Protein AF-A0A3M0XKY5-F1 (afdb_monomer_lite)

Structure (mmCIF, N/CA/C/O backbone):
data_AF-A0A3M0XKY5-F1
#
_entry.id   AF-A0A3M0XKY5-F1
#
loop_
_atom_site.group_PDB
_atom_site.id
_atom_site.type_symbol
_atom_site.label_atom_id
_atom_site.label_alt_id
_atom_site.label_comp_id
_atom_site.label_asym_id
_atom_site.label_entity_id
_atom_site.label_seq_id
_atom_site.pdbx_PDB_ins_code
_atom_site.Cartn_x
_atom_site.Cartn_y
_atom_site.Cartn_z
_atom_site.occupancy
_atom_site.B_iso_or_equiv
_atom_site.auth_seq_id
_atom_site.auth_comp_id
_atom_site.auth_asym_id
_atom_site.auth_atom_id
_atom_site.pdbx_PDB_model_num
ATOM 1 N N . GLY A 1 1 ? -4.739 -11.668 38.769 1.00 64.00 1 GLY A N 1
ATOM 2 C CA . GLY A 1 1 ? -3.703 -12.619 39.208 1.00 64.00 1 GLY A CA 1
ATOM 3 C C . GLY A 1 1 ? -4.125 -14.008 38.797 1.00 64.00 1 GLY A C 1
ATOM 4 O O . GLY A 1 1 ? -5.324 -14.250 38.717 1.00 64.00 1 GLY A O 1
ATOM 5 N N . SER A 1 2 ? -3.171 -14.880 38.491 1.00 78.44 2 SER A N 1
ATOM 6 C CA . SER A 1 2 ? -3.454 -16.296 38.238 1.00 78.44 2 SER A CA 1
ATOM 7 C C . SER A 1 2 ? -3.722 -17.005 39.566 1.00 78.44 2 SER A C 1
ATOM 9 O O . SER A 1 2 ? -3.031 -16.729 40.544 1.00 78.44 2 SER A O 1
ATOM 11 N N . VAL A 1 3 ? -4.718 -17.890 39.604 1.00 82.19 3 VAL A N 1
ATOM 12 C CA . VAL A 1 3 ? -5.066 -18.700 40.781 1.00 82.19 3 VAL A CA 1
ATOM 13 C C . VAL A 1 3 ? -4.964 -20.165 40.381 1.00 82.19 3 VAL A C 1
ATOM 15 O O . VAL A 1 3 ? -5.501 -20.554 39.345 1.00 82.19 3 VAL A O 1
ATOM 18 N N . PHE A 1 4 ? -4.273 -20.955 41.196 1.00 82.06 4 PHE A N 1
ATOM 19 C CA . PHE A 1 4 ? -4.107 -22.392 41.001 1.00 82.06 4 PHE A CA 1
ATOM 20 C C . PHE A 1 4 ? -4.656 -23.112 42.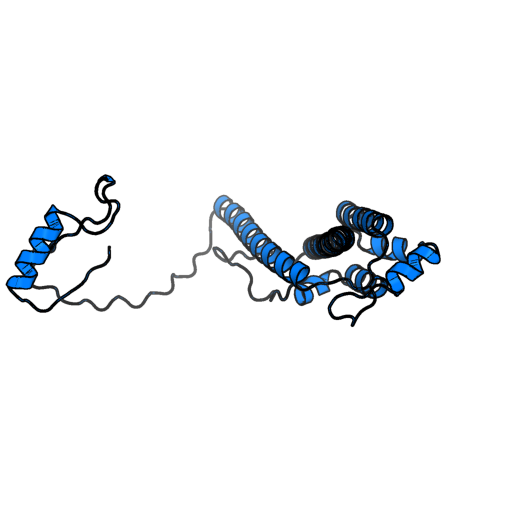230 1.00 82.06 4 PHE A C 1
ATOM 22 O O . PHE A 1 4 ? -4.353 -22.719 43.355 1.00 82.06 4 PHE A O 1
ATOM 29 N N . VAL A 1 5 ? -5.476 -24.137 42.005 1.00 83.50 5 VAL A N 1
ATOM 30 C CA . VAL A 1 5 ? -6.122 -24.927 43.059 1.00 83.50 5 VAL A CA 1
ATOM 31 C C . VAL A 1 5 ? -5.587 -26.349 42.968 1.00 83.50 5 VAL A C 1
ATOM 33 O O . VAL A 1 5 ? -5.606 -26.942 41.891 1.00 83.50 5 VAL A O 1
ATOM 36 N N . TYR A 1 6 ? -5.106 -26.877 44.090 1.00 82.94 6 TYR A N 1
ATOM 37 C CA . TYR A 1 6 ? -4.533 -28.217 44.194 1.00 82.94 6 TYR A CA 1
ATOM 38 C C . TYR A 1 6 ? -5.284 -29.031 45.255 1.00 82.94 6 TYR A C 1
ATOM 40 O O . TYR A 1 6 ? -5.836 -28.439 46.186 1.00 82.94 6 TYR A O 1
ATOM 48 N N . PRO A 1 7 ? -5.298 -30.372 45.152 1.00 82.88 7 PRO A N 1
ATOM 49 C CA . PRO A 1 7 ? -5.737 -31.229 46.247 1.00 82.88 7 PRO A CA 1
ATOM 50 C C . PRO A 1 7 ? -4.913 -30.969 47.515 1.00 82.88 7 PRO A C 1
ATOM 52 O O . PRO A 1 7 ? -3.701 -30.766 47.434 1.00 82.88 7 PRO A O 1
ATOM 55 N N . ALA A 1 8 ? -5.565 -30.991 48.678 1.00 80.25 8 ALA A N 1
ATOM 56 C CA . ALA A 1 8 ? -4.897 -30.780 49.958 1.00 80.25 8 ALA A CA 1
ATOM 57 C C . ALA A 1 8 ? -3.919 -31.930 50.256 1.00 80.25 8 ALA A C 1
ATOM 59 O O . ALA A 1 8 ? -4.315 -33.095 50.307 1.00 80.25 8 ALA A O 1
A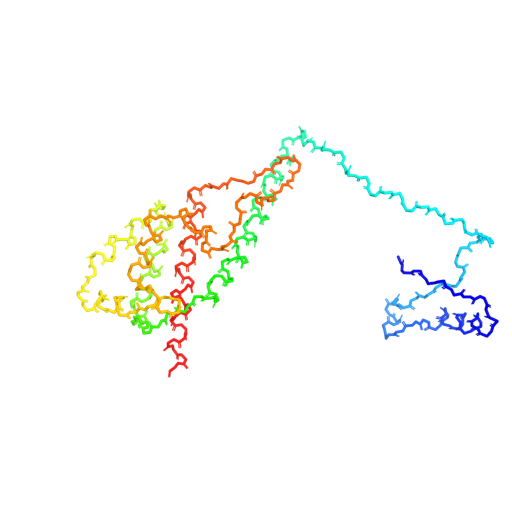TOM 60 N N . GLN A 1 9 ? -2.643 -31.587 50.430 1.00 89.19 9 GLN A N 1
ATOM 61 C CA . GLN A 1 9 ? -1.562 -32.489 50.824 1.00 89.19 9 GLN A CA 1
ATOM 62 C C . GLN A 1 9 ? -0.612 -31.723 51.750 1.00 89.19 9 GLN A C 1
ATOM 64 O O . GLN A 1 9 ? -0.199 -30.614 51.408 1.00 89.19 9 GLN A O 1
ATOM 69 N N . ASP A 1 10 ? -0.250 -32.303 52.894 1.00 85.75 10 ASP A N 1
ATOM 70 C CA . ASP A 1 10 ? 0.517 -31.590 53.927 1.00 85.75 10 ASP A CA 1
ATOM 71 C C . ASP A 1 10 ? 1.930 -31.195 53.448 1.00 85.75 10 ASP A C 1
ATOM 73 O O . ASP A 1 10 ? 2.319 -30.036 53.581 1.00 85.75 10 ASP A O 1
ATOM 77 N N . ASP A 1 11 ? 2.649 -32.096 52.761 1.00 91.38 11 ASP A N 1
ATOM 78 C CA . ASP A 1 11 ? 3.967 -31.802 52.147 1.00 91.38 11 ASP A CA 1
ATOM 79 C C . ASP A 1 11 ? 3.874 -30.685 51.088 1.00 91.38 11 ASP A C 1
ATOM 81 O O . ASP A 1 11 ? 4.765 -29.847 50.941 1.00 91.38 11 ASP A O 1
ATOM 85 N N . LEU A 1 12 ? 2.759 -30.615 50.353 1.00 88.25 12 LEU A N 1
ATOM 86 C CA . LEU A 1 12 ? 2.550 -29.556 49.367 1.00 88.25 12 LEU A CA 1
ATOM 87 C C . LEU A 1 12 ? 2.353 -28.195 50.044 1.00 88.25 12 LEU A C 1
ATOM 89 O O . LEU A 1 12 ? 2.876 -27.191 49.556 1.00 88.25 12 LEU A O 1
ATOM 93 N N . LEU A 1 13 ? 1.618 -28.151 51.158 1.00 86.19 13 LEU A N 1
ATOM 94 C CA . LEU A 1 13 ? 1.367 -26.915 51.894 1.00 86.19 13 LEU A CA 1
ATOM 95 C C . LEU A 1 13 ? 2.669 -26.316 52.440 1.00 86.19 13 LEU A C 1
ATOM 97 O O . LEU A 1 13 ? 2.914 -25.124 52.239 1.00 86.19 13 LEU A O 1
ATOM 101 N N . GLU A 1 14 ? 3.528 -27.137 53.046 1.00 87.88 14 GLU A N 1
ATOM 102 C CA . GLU A 1 14 ? 4.827 -26.692 53.568 1.00 87.88 14 GLU A CA 1
ATOM 103 C C . GLU A 1 14 ? 5.719 -26.110 52.460 1.00 87.88 14 GLU A C 1
ATOM 105 O O . GLU A 1 14 ? 6.298 -25.025 52.601 1.00 87.88 14 GLU A O 1
ATOM 110 N N . ARG A 1 15 ? 5.779 -26.777 51.299 1.00 89.44 15 ARG A N 1
ATOM 111 C CA . ARG A 1 15 ? 6.539 -26.286 50.138 1.00 89.44 15 ARG A CA 1
ATOM 112 C C . ARG A 1 15 ? 5.995 -24.963 49.610 1.00 89.44 15 ARG A C 1
ATOM 114 O O . ARG A 1 15 ? 6.773 -24.073 49.267 1.00 89.44 15 ARG A O 1
ATOM 121 N N . LEU A 1 16 ? 4.674 -24.809 49.545 1.00 89.31 16 LEU A N 1
ATOM 122 C CA . LEU A 1 16 ? 4.040 -23.579 49.071 1.00 89.31 16 LEU A CA 1
ATOM 123 C C . LEU A 1 16 ? 4.286 -22.400 50.026 1.00 89.31 16 LEU A C 1
ATOM 125 O O . LEU A 1 16 ? 4.558 -21.297 49.557 1.00 89.31 16 LEU A O 1
ATOM 129 N N . GLN A 1 17 ? 4.269 -22.625 51.342 1.00 87.56 17 GLN A N 1
ATOM 130 C CA . GLN A 1 17 ? 4.598 -21.595 52.340 1.00 87.56 17 GLN A CA 1
ATOM 131 C C . GLN A 1 17 ? 6.074 -21.162 52.264 1.00 87.56 17 GLN A C 1
ATOM 133 O O . GLN A 1 17 ? 6.393 -19.975 52.369 1.00 87.56 17 GLN A O 1
ATOM 138 N N . SER A 1 18 ? 6.990 -22.096 51.987 1.00 88.69 18 SER A N 1
ATOM 139 C CA . SER A 1 18 ? 8.398 -21.766 51.713 1.00 88.69 18 SER A CA 1
ATOM 140 C C . SER A 1 18 ? 8.553 -20.873 50.469 1.00 88.69 18 SER A C 1
ATOM 142 O O . SER A 1 18 ? 9.340 -19.916 50.447 1.00 88.69 18 SER A O 1
ATOM 144 N N . LEU A 1 19 ? 7.754 -21.136 49.432 1.00 89.00 19 LEU A N 1
ATOM 145 C CA . LEU A 1 19 ? 7.729 -20.342 48.202 1.00 89.00 19 LEU A CA 1
ATOM 146 C C . LEU A 1 19 ? 7.069 -18.967 48.375 1.00 89.00 19 LEU A C 1
ATOM 148 O O . LEU A 1 19 ? 7.425 -18.038 47.655 1.00 89.00 19 LEU A O 1
ATOM 152 N N . GLU A 1 20 ? 6.160 -18.792 49.332 1.00 88.19 20 GLU A N 1
ATOM 153 C CA . GLU A 1 20 ? 5.590 -17.480 49.673 1.00 88.19 20 GLU A CA 1
ATOM 154 C C . GLU A 1 20 ? 6.664 -16.524 50.206 1.00 88.19 20 GLU A C 1
ATOM 156 O O . GLU A 1 20 ? 6.701 -15.351 49.830 1.00 88.19 20 GLU A O 1
ATOM 161 N N . THR A 1 21 ? 7.604 -17.052 50.994 1.00 85.31 21 THR A N 1
ATOM 162 C CA . THR A 1 21 ? 8.736 -16.280 51.530 1.00 85.31 21 THR A CA 1
ATOM 163 C C . THR A 1 21 ? 9.817 -16.038 50.475 1.00 85.31 21 THR A C 1
ATOM 165 O O . THR A 1 21 ? 10.363 -14.940 50.373 1.00 85.31 21 THR A O 1
ATOM 168 N N . SER A 1 22 ? 10.150 -17.061 49.682 1.00 87.44 22 SER A N 1
ATOM 169 C CA . SER A 1 22 ? 11.265 -16.997 48.727 1.00 87.44 22 SER A CA 1
ATOM 170 C C . SER A 1 22 ? 10.888 -16.436 47.353 1.00 87.44 22 SER A C 1
ATOM 172 O O . SER A 1 22 ? 11.784 -16.002 46.625 1.00 87.44 22 SER A O 1
ATOM 174 N N . GLY A 1 23 ? 9.600 -16.414 47.000 1.00 86.50 23 GLY A N 1
ATOM 175 C CA . GLY A 1 23 ? 9.088 -16.056 45.677 1.00 86.50 23 GLY A CA 1
ATOM 176 C C . GLY A 1 23 ? 9.486 -17.050 44.578 1.00 86.50 23 GLY A C 1
ATOM 177 O O . GLY A 1 23 ? 10.380 -17.878 44.739 1.00 86.50 23 GLY A O 1
ATOM 178 N N . ILE A 1 24 ? 8.857 -16.936 43.409 1.00 87.94 24 ILE A N 1
ATOM 179 C CA . ILE A 1 24 ? 9.138 -17.776 42.234 1.00 87.94 24 ILE A CA 1
ATOM 180 C C . ILE A 1 24 ? 9.734 -16.969 41.073 1.00 87.94 24 ILE A C 1
ATOM 182 O O . ILE A 1 24 ? 9.393 -15.810 40.854 1.00 87.94 24 ILE A O 1
ATOM 186 N N . GLY A 1 25 ? 10.607 -17.592 40.281 1.00 87.69 25 GLY A N 1
ATOM 187 C CA . GLY A 1 25 ? 11.183 -16.985 39.077 1.00 87.69 25 GLY A CA 1
ATOM 188 C C . GLY A 1 25 ? 12.383 -16.062 39.323 1.00 87.69 25 GLY A C 1
ATOM 189 O O . GLY A 1 25 ? 12.960 -16.006 40.410 1.00 87.69 25 GLY A O 1
ATOM 190 N N . GLU A 1 26 ? 12.801 -15.363 38.268 1.00 82.31 26 GLU A N 1
ATOM 191 C CA . GLU A 1 26 ? 14.132 -14.739 38.208 1.00 82.31 26 GLU A CA 1
ATOM 192 C C . GLU A 1 26 ? 14.169 -13.302 38.757 1.00 82.31 26 GLU A C 1
ATOM 194 O O . GLU A 1 26 ? 15.135 -12.904 39.400 1.00 82.31 26 GLU A O 1
ATOM 199 N N . ARG A 1 27 ? 13.089 -12.523 38.594 1.00 87.50 27 ARG A N 1
ATOM 200 C CA . ARG A 1 27 ? 13.043 -11.077 38.918 1.00 87.50 27 ARG A CA 1
ATOM 201 C C . ARG A 1 27 ? 12.446 -10.757 40.294 1.00 87.50 27 ARG A C 1
ATOM 203 O O . ARG A 1 27 ? 11.681 -9.807 40.460 1.00 87.50 27 ARG A O 1
ATOM 210 N N . ARG A 1 28 ? 12.788 -11.561 41.301 1.00 84.31 28 ARG A N 1
ATOM 211 C CA . ARG A 1 28 ? 12.209 -11.469 42.656 1.00 84.31 28 ARG A CA 1
ATOM 212 C C . ARG A 1 28 ? 12.544 -10.162 43.379 1.00 84.31 28 ARG A C 1
ATOM 214 O O . ARG A 1 28 ? 11.672 -9.574 44.014 1.00 84.31 28 ARG A O 1
ATOM 221 N N . ALA A 1 29 ? 13.772 -9.663 43.215 1.00 83.25 29 ALA A N 1
ATOM 222 C CA . ALA A 1 29 ? 14.233 -8.408 43.823 1.00 83.25 29 ALA A CA 1
ATOM 223 C C . ALA A 1 29 ? 13.457 -7.166 43.337 1.00 83.25 29 ALA A C 1
ATOM 225 O O . ALA A 1 29 ? 13.391 -6.162 44.037 1.00 83.25 29 ALA A O 1
ATOM 226 N N . GLU A 1 30 ? 12.820 -7.248 42.167 1.00 87.00 30 GLU A N 1
ATOM 227 C CA . GLU A 1 30 ? 12.007 -6.176 41.579 1.00 87.00 30 GLU A CA 1
ATOM 228 C C . GLU A 1 30 ? 10.517 -6.284 41.957 1.00 87.00 30 GLU A C 1
ATOM 230 O O . GLU A 1 30 ? 9.685 -5.515 41.481 1.00 87.00 30 GLU A O 1
ATOM 235 N N . GLY A 1 31 ? 10.159 -7.253 42.806 1.00 82.56 31 GLY A N 1
ATOM 236 C CA . GLY A 1 31 ? 8.792 -7.470 43.274 1.00 82.56 31 GLY A CA 1
ATOM 237 C C . GLY A 1 31 ? 7.952 -8.426 42.424 1.00 82.56 31 GLY A C 1
ATOM 238 O O . GLY A 1 31 ? 6.780 -8.622 42.750 1.00 82.56 31 GLY A O 1
ATOM 239 N N . PHE A 1 32 ? 8.523 -9.058 41.394 1.00 83.50 32 PHE A N 1
ATOM 240 C CA . PHE A 1 32 ? 7.852 -10.111 40.624 1.00 83.50 32 PHE A CA 1
ATOM 241 C C . PHE A 1 32 ? 7.920 -11.468 41.333 1.00 83.50 32 PHE A C 1
ATOM 243 O O . PHE A 1 32 ? 8.775 -11.697 42.184 1.00 83.50 32 PHE A O 1
ATOM 250 N N . GLY A 1 33 ? 7.015 -12.385 40.971 1.00 86.50 33 GLY A N 1
ATOM 251 C CA . GLY A 1 33 ? 7.068 -13.760 41.477 1.00 86.50 33 GLY A CA 1
ATOM 252 C C . GLY A 1 33 ? 6.551 -13.951 42.900 1.00 86.50 33 GLY A C 1
ATOM 253 O O . GLY A 1 33 ? 6.788 -14.991 43.505 1.00 86.50 33 GLY A O 1
ATOM 254 N N . ARG A 1 34 ? 5.855 -12.955 43.450 1.00 89.12 34 ARG A N 1
ATOM 255 C CA . ARG A 1 34 ? 5.183 -13.080 44.743 1.00 89.12 34 ARG A CA 1
ATOM 256 C C . ARG A 1 34 ? 3.997 -14.017 44.595 1.00 89.12 34 ARG A C 1
ATOM 258 O O . ARG A 1 34 ? 3.168 -13.831 43.703 1.00 89.12 34 ARG A O 1
ATOM 265 N N . ILE A 1 35 ? 3.924 -14.995 45.479 1.00 89.06 35 ILE A N 1
ATOM 266 C CA . ILE A 1 35 ? 2.770 -15.874 45.601 1.00 89.06 35 ILE A CA 1
ATOM 267 C C . ILE A 1 35 ? 2.122 -15.639 46.954 1.00 89.06 35 ILE A C 1
ATOM 269 O O . ILE A 1 35 ? 2.729 -15.052 47.843 1.00 89.06 35 ILE A O 1
ATOM 273 N N . ALA A 1 36 ? 0.883 -16.083 47.073 1.00 88.12 36 ALA A N 1
ATOM 274 C CA . ALA A 1 36 ? 0.133 -16.048 48.306 1.00 88.12 36 ALA A CA 1
ATOM 275 C C . ALA A 1 36 ? -0.590 -17.382 48.454 1.00 88.12 36 ALA A C 1
ATOM 277 O O . ALA A 1 36 ? -1.245 -17.829 47.505 1.00 88.12 36 ALA A O 1
ATOM 278 N N . VAL A 1 37 ? -0.472 -18.011 49.618 1.00 87.12 37 VAL A N 1
ATOM 279 C CA . VAL A 1 37 ? -1.095 -19.312 49.891 1.00 87.12 37 VAL A CA 1
ATOM 280 C C . VAL A 1 37 ? -2.327 -19.087 50.749 1.00 87.12 37 VAL A C 1
ATOM 282 O O . VAL A 1 37 ? -2.269 -18.361 51.733 1.00 87.12 37 VAL A O 1
ATOM 285 N N . ASN A 1 38 ? -3.464 -19.672 50.360 1.00 81.94 38 ASN A N 1
ATOM 286 C CA . ASN A 1 38 ? -4.733 -19.534 51.088 1.00 81.94 38 ASN A CA 1
ATOM 287 C C . ASN A 1 38 ? -5.067 -18.075 51.456 1.00 81.94 38 ASN A C 1
ATOM 289 O O . ASN A 1 38 ? -5.570 -17.781 52.533 1.00 81.94 38 ASN A O 1
ATOM 293 N N . TRP A 1 39 ? -4.790 -17.140 50.537 1.00 82.62 39 TRP A N 1
ATOM 294 C CA . TRP A 1 39 ? -5.013 -15.702 50.753 1.00 82.62 39 TRP A CA 1
ATOM 295 C C . TRP A 1 39 ? -6.475 -15.361 51.079 1.00 82.62 39 TRP A C 1
ATOM 297 O O . TRP A 1 39 ? -6.783 -14.333 51.686 1.00 82.62 39 TRP A O 1
ATOM 307 N N . HIS A 1 40 ? -7.397 -16.217 50.645 1.00 72.00 40 HIS A N 1
ATOM 308 C CA . HIS A 1 40 ? -8.802 -16.119 50.989 1.00 72.00 40 HIS A CA 1
ATOM 309 C C . HIS A 1 40 ? -9.003 -16.550 52.449 1.00 72.00 40 HIS A C 1
ATOM 311 O O . HIS A 1 40 ? -8.631 -17.643 52.847 1.00 72.00 40 HIS A O 1
ATOM 317 N N . ARG A 1 41 ? -9.624 -15.686 53.258 1.00 67.94 41 ARG A N 1
ATOM 318 C CA . ARG A 1 41 ? -9.895 -15.954 54.685 1.00 67.94 41 ARG A CA 1
ATOM 319 C C . ARG A 1 41 ? -11.138 -16.819 54.932 1.00 67.94 41 ARG A C 1
ATOM 321 O O . ARG A 1 41 ? -11.476 -17.078 56.081 1.00 67.94 41 ARG A O 1
ATOM 328 N N . ALA A 1 42 ? -11.853 -17.192 53.875 1.00 71.31 42 ALA A N 1
ATOM 329 C CA . ALA A 1 42 ? -13.047 -18.021 53.967 1.00 71.31 42 ALA A CA 1
ATOM 330 C C . ALA A 1 42 ? -12.651 -19.501 53.920 1.00 71.31 42 ALA A C 1
ATOM 332 O O . ALA A 1 42 ? -11.845 -19.882 53.080 1.00 71.31 42 ALA A O 1
ATOM 333 N N . ALA A 1 43 ? -13.225 -20.326 54.796 1.00 68.50 43 ALA A N 1
ATOM 334 C CA . ALA A 1 43 ? -12.956 -21.768 54.826 1.00 68.50 43 ALA A CA 1
ATOM 335 C C . ALA A 1 43 ? -13.455 -22.496 53.564 1.00 68.50 43 ALA A C 1
ATOM 337 O O . ALA A 1 43 ? -12.942 -23.550 53.206 1.00 68.50 43 ALA A O 1
ATOM 338 N N . GLU A 1 44 ? -14.439 -21.910 52.880 1.00 69.12 44 GLU A N 1
ATOM 339 C CA . GLU A 1 44 ? -15.052 -22.449 51.674 1.00 69.12 44 GLU A CA 1
ATOM 340 C C . GLU A 1 44 ? -15.229 -21.330 50.643 1.00 69.12 44 GLU A C 1
ATOM 342 O O . GLU A 1 44 ? -15.535 -20.183 50.983 1.00 69.12 44 GLU A O 1
ATOM 347 N N . ILE A 1 45 ? -15.045 -21.665 49.366 1.00 69.44 45 ILE A N 1
ATOM 348 C CA . ILE A 1 45 ? -15.345 -20.778 48.243 1.00 69.44 45 ILE A CA 1
ATOM 349 C C . ILE A 1 45 ? -16.433 -21.455 47.425 1.00 69.44 45 ILE A C 1
ATOM 351 O O . ILE A 1 45 ? -16.224 -22.535 46.876 1.00 69.44 45 ILE A O 1
ATOM 355 N N . THR A 1 46 ? -17.587 -20.807 47.305 1.00 74.38 46 THR A N 1
ATOM 356 C CA . THR A 1 46 ? -18.620 -21.262 46.378 1.00 74.38 46 THR A CA 1
ATOM 357 C C . THR A 1 46 ? -18.239 -20.809 44.968 1.00 74.38 46 THR A C 1
ATOM 359 O O . THR A 1 46 ? -18.093 -19.602 44.742 1.00 74.38 46 THR A O 1
ATOM 362 N N . PRO A 1 47 ? -18.054 -21.726 44.002 1.00 67.88 47 PRO A N 1
ATOM 363 C CA . PRO A 1 47 ? -17.840 -21.338 42.620 1.00 67.88 47 PRO A CA 1
ATOM 364 C C . PRO A 1 47 ? -19.100 -20.634 42.119 1.00 67.88 47 PRO A C 1
ATOM 366 O O . PRO A 1 47 ? -20.168 -21.230 42.014 1.00 67.88 47 PRO A O 1
ATOM 369 N N . VAL A 1 48 ? -18.975 -19.343 41.833 1.00 77.38 48 VAL A N 1
ATOM 370 C CA . VAL A 1 48 ? -20.022 -18.599 41.140 1.00 77.38 48 VAL A CA 1
ATOM 371 C C . VAL A 1 48 ? -19.793 -18.819 39.654 1.00 77.38 48 VAL A C 1
ATOM 373 O O . VAL A 1 48 ? -18.667 -18.639 39.175 1.00 77.38 48 VAL A O 1
ATOM 376 N N . GLU A 1 49 ? -20.831 -19.214 38.917 1.00 78.62 49 GLU A N 1
ATOM 377 C CA . GLU A 1 49 ? -20.748 -19.205 37.460 1.00 78.62 49 GLU A CA 1
ATOM 378 C C . GLU A 1 49 ? -20.289 -17.821 37.017 1.00 78.62 49 GLU A C 1
ATOM 380 O O . GLU A 1 49 ? -20.859 -16.797 37.406 1.00 78.62 49 GLU A O 1
ATOM 385 N N . LYS A 1 50 ? -19.217 -17.788 36.219 1.00 72.19 50 LYS A N 1
ATOM 386 C CA . LYS A 1 50 ? -18.770 -16.547 35.602 1.00 72.19 50 LYS A CA 1
ATOM 387 C C . LYS A 1 50 ? -19.978 -16.000 34.843 1.00 72.19 50 LYS A C 1
ATOM 389 O O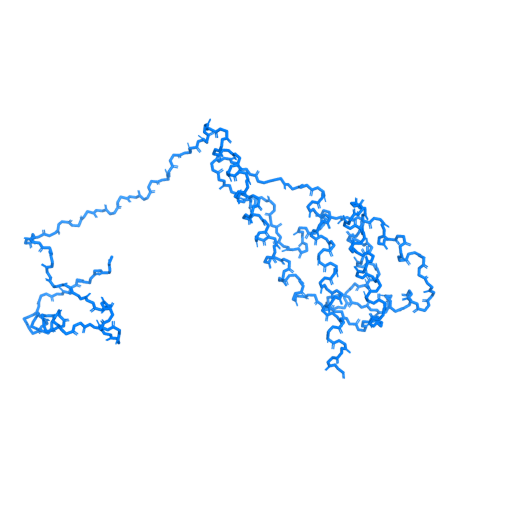 . LYS A 1 50 ? -20.439 -16.696 33.934 1.00 72.19 50 LYS A O 1
ATOM 394 N N . PRO A 1 51 ? -20.489 -14.801 35.185 1.00 72.44 51 PRO A N 1
ATOM 395 C CA . PRO A 1 51 ? -21.639 -14.261 34.489 1.00 72.44 51 PRO A CA 1
ATOM 396 C C . PRO A 1 51 ? -21.313 -14.269 33.003 1.00 72.44 51 PRO A C 1
ATOM 398 O O . PRO A 1 51 ? -20.216 -13.851 32.602 1.00 72.44 51 PRO A O 1
ATOM 401 N N . ALA A 1 52 ? -22.231 -14.822 32.207 1.00 75.94 52 ALA A N 1
ATOM 402 C CA . ALA A 1 52 ? -22.087 -14.822 30.764 1.00 75.94 52 ALA A CA 1
ATOM 403 C C . ALA A 1 52 ? -21.732 -13.389 30.350 1.00 75.94 52 ALA A C 1
ATOM 405 O O . ALA A 1 52 ? -22.398 -12.459 30.819 1.00 75.94 52 ALA A O 1
ATOM 406 N N . PRO A 1 53 ? -20.660 -13.176 29.563 1.00 68.38 53 PRO A N 1
ATOM 407 C CA . PRO A 1 53 ? -20.264 -11.835 29.176 1.00 68.38 53 PRO A CA 1
ATOM 408 C C . PRO A 1 53 ? -21.468 -11.165 28.517 1.00 68.38 53 PRO A C 1
ATOM 410 O O . PRO A 1 53 ? -21.890 -11.556 27.426 1.00 68.38 53 PRO A O 1
ATOM 413 N N . SER A 1 54 ? -22.060 -10.194 29.210 1.00 69.31 54 SER A N 1
ATOM 414 C CA . SER A 1 54 ? -23.161 -9.431 28.656 1.00 69.31 54 SER A CA 1
ATOM 415 C C . SER A 1 54 ? -22.584 -8.608 27.516 1.00 69.31 54 SER A C 1
ATOM 417 O O . SER A 1 54 ? -21.552 -7.943 27.656 1.00 69.31 54 SER A O 1
ATOM 419 N N . LYS A 1 55 ? -23.212 -8.689 26.339 1.00 66.62 55 LYS A N 1
ATOM 420 C CA . LYS A 1 55 ? -22.876 -7.750 25.273 1.00 66.62 55 LYS A CA 1
ATOM 421 C C . LYS A 1 55 ? -23.171 -6.355 25.828 1.00 66.62 55 LYS A C 1
ATOM 423 O O . LYS A 1 55 ? -24.302 -6.140 26.271 1.00 66.62 55 LYS A O 1
ATOM 428 N N . PRO A 1 56 ? -22.192 -5.436 25.856 1.00 67.12 56 PRO A N 1
ATOM 429 C CA . PRO A 1 56 ? -22.456 -4.081 26.305 1.00 67.12 56 PRO A CA 1
ATOM 430 C C . PRO A 1 56 ? -23.594 -3.507 25.463 1.00 67.12 56 PRO A C 1
ATOM 432 O O . PRO A 1 56 ? -23.647 -3.726 24.248 1.00 67.12 56 PRO A O 1
ATOM 435 N N . LEU A 1 57 ? -24.525 -2.818 26.124 1.00 70.94 57 LEU A N 1
ATOM 436 C CA . LEU A 1 57 ? -25.614 -2.140 25.434 1.00 70.94 57 LEU A CA 1
ATOM 437 C C . LEU A 1 57 ? -25.022 -1.166 24.404 1.00 70.94 57 LEU A C 1
ATOM 439 O O . LEU A 1 57 ? -23.992 -0.541 24.683 1.00 70.94 57 LEU A O 1
ATOM 443 N N . PRO A 1 58 ? -25.635 -1.035 23.216 1.00 67.19 58 PRO A N 1
ATOM 444 C CA . PRO A 1 58 ? -25.198 -0.049 22.243 1.00 67.19 58 PRO A CA 1
ATOM 445 C C . PRO A 1 58 ? -25.260 1.343 22.883 1.00 67.19 58 PRO A C 1
ATOM 447 O O . PRO A 1 58 ? -26.321 1.801 23.298 1.00 67.19 58 PRO A O 1
ATOM 450 N N . PHE A 1 59 ? -24.100 1.991 22.997 1.00 69.69 59 PHE A N 1
ATOM 451 C CA . PHE A 1 59 ? -23.967 3.339 23.535 1.00 69.69 59 PHE A CA 1
ATOM 452 C C . PHE A 1 59 ? -23.693 4.310 22.391 1.00 69.69 59 P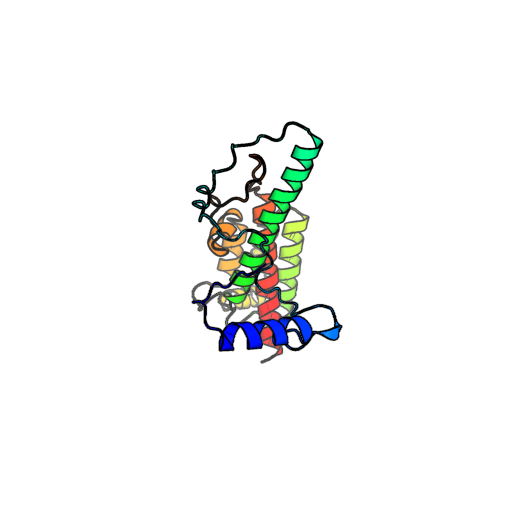HE A C 1
ATOM 454 O O . PHE A 1 59 ? -22.704 4.161 21.665 1.00 69.69 59 PHE A O 1
ATOM 461 N N . THR A 1 60 ? -24.564 5.303 22.244 1.00 73.44 60 THR A N 1
ATOM 462 C CA . THR A 1 60 ? -24.388 6.394 21.284 1.00 73.44 60 THR A CA 1
ATOM 463 C C . THR A 1 60 ? -23.708 7.558 21.988 1.00 73.44 60 THR A C 1
ATOM 465 O O . THR A 1 60 ? -24.166 8.010 23.037 1.00 73.44 60 THR A O 1
ATOM 468 N N . LEU A 1 61 ? -22.608 8.044 21.416 1.00 77.81 61 LEU A N 1
ATOM 469 C CA . LEU A 1 61 ? -21.905 9.215 21.934 1.00 77.81 61 LEU A CA 1
ATOM 470 C C . LEU A 1 61 ? -22.815 10.443 21.824 1.00 77.81 61 LEU A C 1
ATOM 472 O O . LEU A 1 61 ? -23.331 10.720 20.746 1.00 77.81 61 LEU A O 1
ATOM 476 N N . GLN A 1 62 ? -23.014 11.158 22.934 1.00 77.62 62 GLN A N 1
ATOM 477 C CA . GLN A 1 62 ? -23.939 12.299 22.981 1.00 77.62 62 GLN A CA 1
ATOM 478 C C . GLN A 1 62 ? -23.256 13.669 22.971 1.00 77.62 62 GLN A C 1
ATOM 480 O O . GLN A 1 62 ? -23.906 14.649 22.630 1.00 77.62 62 GLN A O 1
ATOM 485 N N . SER A 1 63 ? -21.970 13.762 23.334 1.00 87.12 63 SER A N 1
ATOM 486 C CA . SER A 1 63 ? -21.241 15.036 23.297 1.00 87.12 63 SER A CA 1
ATOM 487 C C . SER A 1 63 ? -20.414 15.191 22.026 1.00 87.12 63 SER A C 1
ATOM 489 O O . SER A 1 63 ? -19.722 14.257 21.606 1.00 87.12 63 SER A O 1
ATOM 491 N N . ASP A 1 64 ? -20.431 16.398 21.460 1.00 86.50 64 ASP A N 1
ATOM 492 C CA . ASP A 1 64 ? -19.712 16.746 20.229 1.00 86.50 64 ASP A CA 1
ATOM 493 C C . ASP A 1 64 ? -18.207 16.465 20.328 1.00 86.50 64 ASP A C 1
ATOM 495 O O . ASP A 1 64 ? -17.594 15.961 19.384 1.00 86.50 64 ASP A O 1
ATOM 499 N N . ASP A 1 65 ? -17.604 16.711 21.493 1.00 89.75 65 ASP A N 1
ATOM 500 C CA . ASP A 1 65 ? -16.189 16.412 21.729 1.00 89.75 65 ASP A CA 1
ATOM 501 C C . ASP A 1 65 ? -15.897 14.910 21.688 1.00 89.75 65 ASP A C 1
ATOM 503 O O . ASP A 1 65 ? -14.901 14.486 21.091 1.00 89.75 65 ASP A O 1
ATOM 507 N N . SER A 1 66 ? -16.784 14.088 22.256 1.00 88.06 66 SER A N 1
ATOM 508 C CA . SER A 1 66 ? -16.642 12.631 22.192 1.00 88.06 66 SER A CA 1
ATOM 509 C C . SER A 1 66 ? -16.815 12.122 20.766 1.00 88.06 66 SER A C 1
ATOM 511 O O . SER A 1 66 ? -16.073 11.237 20.343 1.00 88.06 66 SER A O 1
ATOM 513 N N . VAL A 1 67 ? -17.754 12.697 20.007 1.00 89.31 67 VAL A N 1
ATOM 514 C CA . VAL A 1 67 ? -17.982 12.366 18.594 1.00 89.31 67 VAL A CA 1
ATOM 515 C C . VAL A 1 67 ? -16.744 12.696 17.760 1.00 89.31 67 VAL A C 1
ATOM 517 O O . VAL A 1 67 ? -16.242 11.831 17.042 1.00 89.31 67 VAL A O 1
ATOM 520 N N . ARG A 1 68 ? -16.183 13.903 17.903 1.00 90.25 68 ARG A N 1
ATOM 521 C CA . ARG A 1 68 ? -14.959 14.321 17.195 1.00 90.25 68 ARG A CA 1
ATOM 522 C C . ARG A 1 68 ? -13.753 13.460 17.558 1.00 90.25 68 ARG A C 1
ATOM 524 O O . ARG A 1 68 ? -12.955 13.106 16.686 1.00 90.25 68 ARG A O 1
ATOM 531 N N . LEU A 1 69 ? -13.598 13.119 18.838 1.00 92.31 69 LEU A N 1
ATOM 532 C CA . LEU A 1 69 ? -12.533 12.224 19.283 1.00 92.31 69 LEU A CA 1
ATOM 533 C C . LEU A 1 69 ? -12.703 10.833 18.667 1.00 92.31 69 LEU A C 1
ATOM 535 O O . LEU A 1 69 ? -11.746 10.281 18.122 1.00 92.31 69 LEU A O 1
ATOM 539 N N . ALA A 1 70 ? -13.918 10.290 18.699 1.00 91.75 70 ALA A N 1
ATOM 540 C CA . ALA A 1 70 ? -14.211 8.983 18.138 1.00 91.75 70 ALA A CA 1
ATOM 541 C C . ALA A 1 70 ? -14.021 8.943 16.613 1.00 91.75 70 ALA A C 1
ATOM 543 O O . ALA A 1 70 ? -13.430 7.980 16.129 1.00 91.75 70 ALA A O 1
ATOM 544 N N . GLN A 1 71 ? -14.387 9.997 15.872 1.00 92.38 71 GLN A N 1
ATOM 545 C CA . GLN A 1 71 ? -14.071 10.151 14.440 1.00 92.38 71 GLN A CA 1
ATOM 546 C C . GLN A 1 71 ? -12.564 10.022 14.178 1.00 92.38 71 GLN A C 1
ATOM 548 O O . GLN A 1 71 ? -12.130 9.168 13.403 1.00 92.38 71 GLN A O 1
ATOM 553 N N . ARG A 1 72 ? -11.737 10.782 14.908 1.00 93.00 72 ARG A N 1
ATOM 554 C CA . ARG A 1 72 ? -10.270 10.696 14.792 1.00 93.00 72 ARG A CA 1
ATOM 555 C C . ARG A 1 72 ? -9.739 9.303 15.134 1.00 93.00 72 ARG A C 1
ATOM 557 O O . ARG A 1 72 ? -8.792 8.827 14.506 1.00 93.00 72 ARG A O 1
ATOM 564 N N . MET A 1 73 ? -10.324 8.642 16.133 1.00 93.75 73 MET A N 1
ATOM 565 C CA . MET A 1 73 ? -9.930 7.288 16.523 1.00 93.75 73 MET A CA 1
ATOM 566 C C . MET A 1 73 ? -10.254 6.269 15.430 1.00 93.75 73 MET A C 1
ATOM 568 O O . MET A 1 73 ? -9.371 5.489 15.071 1.00 93.75 73 MET A O 1
ATOM 572 N N . VAL A 1 74 ? -11.464 6.286 14.862 1.00 94.69 74 VAL A N 1
ATOM 573 C CA . VAL A 1 74 ? -11.836 5.329 13.807 1.00 94.69 74 VAL A CA 1
ATOM 574 C C . VAL A 1 74 ? -11.049 5.561 12.520 1.00 94.69 74 VAL A C 1
ATOM 576 O O . VAL A 1 74 ? -10.618 4.590 11.896 1.00 94.69 74 VAL A O 1
ATOM 579 N N . GLU A 1 75 ? -10.760 6.815 12.164 1.00 94.62 75 GLU A N 1
ATOM 580 C CA . GLU A 1 75 ? -9.869 7.152 11.049 1.00 94.62 75 GLU A CA 1
ATOM 581 C C . GLU A 1 75 ? -8.453 6.616 11.277 1.00 94.62 75 GLU A C 1
ATOM 583 O O . GLU A 1 75 ? -7.865 5.988 10.392 1.00 94.62 75 GLU A O 1
ATOM 588 N N . ARG A 1 76 ? -7.900 6.807 12.482 1.00 94.88 76 ARG A N 1
ATOM 589 C CA . ARG A 1 76 ? -6.579 6.281 12.845 1.00 94.88 76 ARG A CA 1
ATOM 590 C C . ARG A 1 76 ? -6.551 4.755 12.788 1.00 94.88 76 ARG A C 1
ATOM 592 O O . ARG A 1 76 ? -5.602 4.193 12.244 1.00 94.88 76 ARG A O 1
ATOM 599 N N . MET A 1 77 ? -7.573 4.087 13.321 1.00 94.44 77 MET A N 1
ATOM 600 C CA . MET A 1 77 ? -7.696 2.626 13.274 1.00 94.44 77 MET A CA 1
ATOM 601 C C . MET A 1 77 ? -7.763 2.122 11.830 1.00 94.44 77 MET A C 1
ATOM 603 O O . MET A 1 77 ? -7.087 1.149 11.484 1.00 94.44 77 MET A O 1
ATOM 607 N N . LEU A 1 78 ? -8.531 2.804 10.973 1.00 95.50 78 LEU A N 1
ATOM 608 C CA . LEU A 1 78 ? -8.604 2.483 9.553 1.00 95.50 78 LEU A CA 1
ATOM 609 C C . LEU A 1 78 ? -7.230 2.625 8.894 1.00 95.50 78 LEU A C 1
ATOM 611 O O . LEU A 1 78 ? -6.750 1.672 8.284 1.00 95.50 78 LEU A O 1
ATOM 615 N N . ARG A 1 79 ? -6.567 3.775 9.060 1.00 96.25 79 ARG A N 1
ATOM 616 C CA . ARG A 1 79 ? -5.243 4.029 8.474 1.00 96.25 79 ARG A CA 1
ATOM 617 C C . ARG A 1 79 ? -4.208 3.003 8.940 1.00 96.25 79 ARG A C 1
ATOM 619 O O . ARG A 1 79 ? -3.498 2.454 8.110 1.00 96.25 79 ARG A O 1
ATOM 626 N N . GLN A 1 80 ? -4.197 2.631 10.220 1.00 95.69 80 GLN A N 1
ATOM 627 C CA . GLN A 1 80 ? -3.315 1.570 10.726 1.00 95.69 80 GLN A CA 1
ATOM 628 C C . GLN A 1 80 ? -3.573 0.207 10.063 1.00 95.69 80 GLN A C 1
ATOM 630 O O . GLN A 1 80 ? -2.624 -0.517 9.750 1.00 95.69 80 GLN A O 1
ATOM 635 N N . LYS A 1 81 ? -4.842 -0.158 9.839 1.00 95.19 81 LYS A N 1
ATOM 636 C CA . LYS A 1 81 ? -5.206 -1.392 9.123 1.00 95.19 81 LYS A CA 1
ATOM 637 C C . LYS A 1 81 ? -4.719 -1.343 7.673 1.00 95.19 81 LYS A C 1
ATOM 639 O O . LYS A 1 81 ? -4.120 -2.309 7.199 1.00 95.19 81 LYS A O 1
ATOM 644 N N . LEU A 1 82 ? -4.943 -0.220 6.995 1.00 96.94 82 LEU A N 1
ATOM 645 C CA . LEU A 1 82 ? -4.528 -0.013 5.610 1.00 96.94 82 LEU A CA 1
ATOM 646 C C . LEU A 1 82 ? -3.002 0.011 5.457 1.00 96.94 82 LEU A C 1
ATOM 648 O O . LEU A 1 82 ? -2.487 -0.598 4.528 1.00 96.94 82 LEU A O 1
ATOM 652 N N . ASP A 1 83 ? -2.265 0.624 6.385 1.00 97.69 83 ASP A N 1
ATOM 653 C CA . ASP A 1 83 ? -0.798 0.640 6.387 1.00 97.69 83 ASP A CA 1
ATOM 654 C C . ASP A 1 83 ? -0.211 -0.776 6.505 1.00 97.69 83 ASP A C 1
ATOM 656 O O . ASP A 1 83 ? 0.722 -1.131 5.782 1.00 97.69 83 ASP A O 1
ATOM 660 N N . ARG A 1 84 ? -0.783 -1.627 7.368 1.00 96.88 84 ARG A N 1
ATOM 661 C CA . ARG A 1 84 ? -0.381 -3.042 7.473 1.00 96.88 84 ARG A CA 1
ATOM 662 C C . ARG A 1 84 ? -0.668 -3.805 6.181 1.00 96.88 84 ARG A C 1
ATOM 664 O O . ARG A 1 84 ? 0.188 -4.548 5.700 1.00 96.88 84 ARG A O 1
ATOM 671 N N . ALA A 1 85 ? -1.854 -3.604 5.608 1.00 97.00 85 ALA A N 1
ATOM 672 C CA . ALA A 1 85 ? -2.247 -4.231 4.350 1.00 97.00 85 ALA A CA 1
ATOM 673 C C . ALA A 1 85 ? -1.354 -3.780 3.180 1.00 97.00 85 ALA A C 1
ATOM 675 O O . ALA A 1 85 ? -0.951 -4.598 2.354 1.00 97.00 85 ALA A O 1
ATOM 676 N N . LEU A 1 86 ? -0.978 -2.499 3.155 1.00 98.00 86 LEU A N 1
ATOM 677 C CA . LEU A 1 86 ? -0.047 -1.912 2.197 1.00 98.00 86 LEU A CA 1
ATOM 678 C C . LEU A 1 86 ? 1.329 -2.574 2.275 1.00 98.00 86 LEU A C 1
ATOM 680 O O . LEU A 1 86 ? 1.852 -2.997 1.247 1.00 98.00 86 LEU A O 1
ATOM 684 N N . ILE A 1 87 ? 1.899 -2.712 3.475 1.00 97.25 87 ILE A N 1
ATOM 685 C CA . ILE A 1 87 ? 3.187 -3.396 3.667 1.00 97.25 87 ILE A CA 1
ATOM 686 C C . ILE A 1 87 ? 3.111 -4.834 3.141 1.00 97.25 87 ILE A C 1
ATOM 688 O O . ILE A 1 87 ? 3.984 -5.264 2.387 1.00 97.25 87 ILE A O 1
ATOM 692 N N . ALA A 1 88 ? 2.044 -5.563 3.476 1.00 96.44 88 ALA A N 1
ATOM 693 C CA . ALA A 1 88 ? 1.847 -6.925 2.992 1.00 96.44 88 ALA A CA 1
ATOM 694 C C . ALA A 1 88 ? 1.742 -6.985 1.454 1.00 96.44 88 ALA A C 1
ATOM 696 O O . ALA A 1 88 ? 2.375 -7.835 0.828 1.00 96.44 88 ALA A O 1
ATOM 697 N N . ALA A 1 89 ? 1.004 -6.063 0.829 1.00 95.75 89 ALA A N 1
ATOM 698 C CA . ALA A 1 89 ? 0.875 -5.980 -0.626 1.00 95.75 89 ALA A CA 1
ATOM 699 C C . ALA A 1 89 ? 2.209 -5.658 -1.324 1.00 95.75 89 ALA A C 1
ATOM 701 O O . ALA A 1 89 ? 2.545 -6.284 -2.332 1.00 95.75 89 ALA A O 1
ATOM 702 N N . VAL A 1 90 ? 3.002 -4.738 -0.767 1.00 95.94 90 VAL A N 1
ATOM 703 C CA . VAL A 1 90 ? 4.351 -4.417 -1.264 1.00 95.94 90 VAL A CA 1
ATOM 704 C C . VAL A 1 90 ? 5.275 -5.630 -1.148 1.00 95.94 90 VAL A C 1
ATOM 706 O O . VAL A 1 90 ? 6.012 -5.936 -2.084 1.00 95.94 90 VAL A O 1
ATOM 709 N N . ASN A 1 91 ? 5.211 -6.370 -0.039 1.00 93.44 91 ASN A N 1
ATOM 710 C CA . ASN A 1 91 ? 6.029 -7.567 0.157 1.00 93.44 91 ASN A CA 1
ATOM 711 C C . ASN A 1 91 ? 5.700 -8.665 -0.862 1.00 93.44 91 ASN A C 1
ATOM 713 O O . ASN A 1 91 ? 6.624 -9.267 -1.405 1.00 93.44 91 ASN A O 1
ATOM 717 N N . ARG A 1 92 ? 4.415 -8.861 -1.186 1.00 91.88 92 ARG A N 1
ATOM 718 C CA . ARG A 1 92 ? 3.964 -9.806 -2.225 1.00 91.88 92 ARG A CA 1
ATOM 719 C C . ARG A 1 92 ? 4.312 -9.372 -3.651 1.00 91.88 92 ARG A C 1
ATOM 721 O O . ARG A 1 92 ? 4.349 -10.204 -4.551 1.00 91.88 92 ARG A O 1
ATOM 728 N N . SER A 1 93 ? 4.536 -8.081 -3.877 1.00 92.12 93 SER A N 1
ATOM 729 C CA . SER A 1 93 ? 4.824 -7.545 -5.207 1.00 92.12 93 SER A CA 1
ATOM 730 C C . SER A 1 93 ? 6.311 -7.679 -5.529 1.00 92.12 93 SER A C 1
ATOM 732 O O . SER A 1 93 ? 7.157 -7.244 -4.749 1.00 92.12 93 SER A O 1
ATOM 734 N N . LYS A 1 94 ? 6.640 -8.240 -6.692 1.00 92.25 94 LYS A N 1
ATOM 735 C CA . LYS A 1 94 ? 8.000 -8.274 -7.248 1.00 92.25 94 LYS A CA 1
ATOM 736 C C . LYS A 1 94 ? 7.973 -7.689 -8.655 1.00 92.25 94 LYS A C 1
ATOM 738 O O . LYS A 1 94 ? 6.993 -7.896 -9.366 1.00 92.25 94 LYS A O 1
ATOM 743 N N . ILE A 1 95 ? 9.014 -6.952 -9.041 1.00 94.88 95 ILE A N 1
ATOM 744 C CA . ILE A 1 95 ? 9.196 -6.514 -10.429 1.00 94.88 95 ILE A CA 1
ATOM 745 C C . ILE A 1 95 ? 10.306 -7.358 -11.049 1.00 94.88 95 ILE A C 1
ATOM 747 O O . ILE A 1 95 ? 11.436 -7.345 -10.575 1.00 94.88 95 ILE A O 1
ATOM 751 N N . GLN A 1 96 ? 9.978 -8.096 -12.104 1.00 93.50 96 GLN A N 1
ATOM 752 C CA . GLN A 1 96 ? 10.941 -8.827 -12.922 1.00 93.50 96 GLN A CA 1
ATOM 753 C C . GLN A 1 96 ? 11.426 -7.922 -14.052 1.00 93.50 96 GLN A C 1
ATOM 755 O O . GLN A 1 96 ? 10.612 -7.211 -14.646 1.00 93.50 96 GLN A O 1
ATOM 760 N N . ASN A 1 97 ? 12.723 -7.976 -14.367 1.00 93.19 97 ASN A N 1
ATOM 761 C CA . ASN A 1 97 ? 13.367 -7.123 -15.373 1.00 93.19 97 ASN A CA 1
ATOM 762 C C . ASN A 1 97 ? 13.043 -5.630 -15.166 1.00 93.19 97 ASN A C 1
ATOM 764 O O . ASN A 1 97 ? 12.461 -5.004 -16.059 1.00 93.19 97 ASN A O 1
ATOM 768 N N . PRO A 1 98 ? 13.333 -5.063 -13.978 1.00 94.81 98 PRO A N 1
ATOM 769 C CA . PRO A 1 98 ? 12.929 -3.703 -13.659 1.00 94.81 98 PRO A CA 1
ATOM 770 C C . PRO A 1 98 ? 13.526 -2.684 -14.649 1.00 94.81 98 PRO A C 1
ATOM 772 O O . PRO A 1 98 ? 14.642 -2.871 -15.140 1.00 94.81 98 PRO A O 1
ATOM 775 N N . PRO A 1 99 ? 12.820 -1.572 -14.935 1.00 96.00 99 PRO A N 1
ATOM 776 C CA . PRO A 1 99 ? 13.409 -0.435 -15.632 1.00 96.00 99 PRO A CA 1
ATOM 777 C C . PRO A 1 99 ? 14.624 0.113 -14.880 1.00 96.00 99 PRO A C 1
ATOM 779 O O . PRO A 1 99 ? 14.809 -0.153 -13.693 1.00 96.00 99 PRO A O 1
ATOM 782 N N . SER A 1 100 ? 15.418 0.963 -15.536 1.00 95.69 100 SER A N 1
ATOM 783 C CA . SER A 1 100 ? 16.586 1.547 -14.872 1.00 95.69 100 SER A CA 1
ATOM 784 C C . SER A 1 100 ? 16.205 2.350 -13.621 1.00 95.69 100 SER A C 1
ATOM 786 O O . SER A 1 100 ? 15.137 2.971 -13.557 1.00 95.69 100 SER A O 1
ATOM 788 N N . ASN A 1 101 ? 17.117 2.421 -12.646 1.00 96.00 101 ASN A N 1
ATOM 789 C CA . ASN A 1 101 ? 16.904 3.168 -11.402 1.00 96.00 101 ASN A CA 1
ATOM 790 C C . ASN A 1 101 ? 16.475 4.624 -11.645 1.00 96.00 101 ASN A C 1
ATOM 792 O O . ASN A 1 101 ? 15.613 5.139 -10.931 1.00 96.00 101 ASN A O 1
ATOM 796 N N . ALA A 1 102 ? 16.996 5.266 -12.695 1.00 95.31 102 ALA A N 1
ATOM 797 C CA . ALA A 1 102 ? 16.583 6.606 -13.103 1.00 95.31 102 ALA A CA 1
ATOM 798 C C . ALA A 1 102 ? 15.116 6.662 -13.573 1.00 95.31 102 ALA A C 1
ATOM 800 O O . ALA A 1 102 ? 14.406 7.616 -13.253 1.00 95.31 102 ALA A O 1
ATOM 801 N N . GLN A 1 103 ? 14.639 5.657 -14.318 1.00 96.81 103 GLN A N 1
ATOM 802 C CA . GLN A 1 103 ? 13.235 5.581 -14.735 1.00 96.81 103 GLN A CA 1
ATOM 803 C C . GLN A 1 103 ? 12.294 5.299 -13.566 1.00 96.81 103 GLN A C 1
ATOM 805 O O . GLN A 1 103 ? 11.270 5.970 -13.435 1.00 96.81 103 GLN A O 1
ATOM 810 N N . LEU A 1 104 ? 12.671 4.378 -12.679 1.00 97.12 104 LEU A N 1
ATOM 811 C CA . LEU A 1 104 ? 11.921 4.106 -11.455 1.00 97.12 104 LEU A CA 1
ATOM 812 C C . LEU A 1 104 ? 11.821 5.366 -10.578 1.00 97.12 104 LEU A C 1
ATOM 814 O O . LEU A 1 104 ? 10.729 5.730 -10.149 1.00 97.12 104 LEU A O 1
ATOM 818 N N . SER A 1 105 ? 12.924 6.103 -10.393 1.00 96.69 105 SER A N 1
ATOM 819 C CA . SER A 1 105 ? 12.942 7.356 -9.621 1.00 96.69 105 SER A CA 1
ATOM 820 C C . SER A 1 105 ? 12.031 8.414 -10.234 1.00 96.69 105 SER A C 1
ATOM 822 O O . SER A 1 105 ? 11.284 9.078 -9.514 1.00 96.69 105 SER A O 1
ATOM 824 N N . ARG A 1 106 ? 12.052 8.555 -11.566 1.00 97.38 106 ARG A N 1
ATOM 825 C CA . ARG A 1 106 ? 11.155 9.473 -12.279 1.00 97.38 106 ARG A CA 1
ATO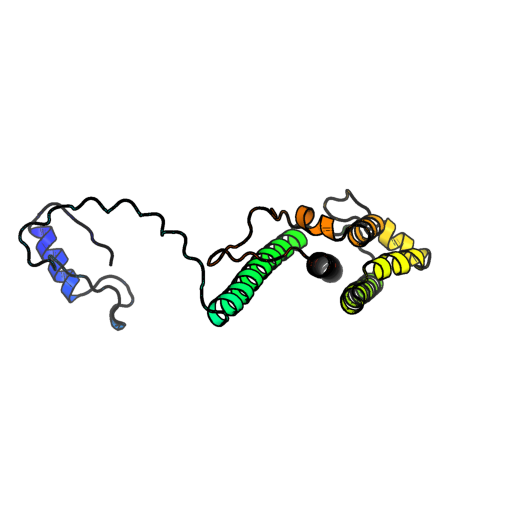M 826 C C . ARG A 1 106 ? 9.691 9.105 -12.070 1.00 97.38 106 ARG A C 1
ATOM 828 O O . ARG A 1 106 ? 8.908 9.978 -11.705 1.00 97.38 106 ARG A O 1
ATOM 835 N N . MET A 1 107 ? 9.332 7.830 -12.208 1.00 97.94 107 MET A N 1
ATOM 836 C CA . MET A 1 107 ? 7.956 7.383 -11.985 1.00 97.94 107 MET A CA 1
ATOM 837 C C . MET A 1 107 ? 7.500 7.614 -10.535 1.00 97.94 107 MET A C 1
ATOM 839 O O . MET A 1 107 ? 6.382 8.063 -10.301 1.00 97.94 107 MET A O 1
ATOM 843 N N . ARG A 1 108 ? 8.376 7.412 -9.546 1.00 97.88 108 ARG A N 1
ATOM 844 C CA . ARG A 1 108 ? 8.083 7.721 -8.133 1.00 97.88 108 ARG A CA 1
ATOM 845 C C . ARG A 1 108 ? 7.808 9.206 -7.886 1.00 97.88 108 ARG A C 1
ATOM 847 O O . ARG A 1 108 ? 6.957 9.565 -7.074 1.00 97.88 108 ARG A O 1
ATOM 854 N N . ILE A 1 109 ? 8.516 10.100 -8.578 1.00 97.94 109 ILE A N 1
ATOM 855 C CA . ILE A 1 109 ? 8.233 11.545 -8.532 1.00 97.94 109 ILE A CA 1
ATOM 856 C C . ILE A 1 109 ? 6.852 11.836 -9.133 1.00 97.94 109 ILE A C 1
ATOM 858 O O . ILE A 1 109 ? 6.080 12.592 -8.547 1.00 97.94 109 ILE A O 1
ATOM 862 N N . VAL A 1 110 ? 6.519 11.204 -10.259 1.00 98.06 110 VAL A N 1
ATOM 863 C CA . VAL A 1 110 ? 5.215 11.346 -10.925 1.00 98.06 110 VAL A CA 1
ATOM 864 C C . VAL A 1 110 ? 4.075 10.854 -10.030 1.00 98.06 110 VAL A C 1
ATOM 866 O O . VAL A 1 110 ? 3.088 11.567 -9.874 1.00 98.06 110 VAL A O 1
ATOM 869 N N . ALA A 1 111 ? 4.232 9.702 -9.374 1.00 96.88 111 ALA A N 1
ATOM 870 C CA . ALA A 1 111 ? 3.250 9.178 -8.427 1.00 96.88 111 ALA A CA 1
ATOM 871 C C . ALA A 1 111 ? 3.022 10.152 -7.255 1.00 96.88 111 ALA A C 1
ATOM 873 O O . ALA A 1 111 ? 1.885 10.485 -6.932 1.00 96.88 111 ALA A O 1
ATOM 874 N N . ARG A 1 112 ? 4.094 10.700 -6.665 1.00 96.88 112 ARG A N 1
ATOM 875 C CA . ARG A 1 112 ? 3.974 11.722 -5.608 1.00 96.88 112 ARG A CA 1
ATOM 876 C C . ARG A 1 112 ? 3.296 13.004 -6.099 1.00 96.88 112 ARG A C 1
ATOM 878 O O . ARG A 1 112 ? 2.507 13.586 -5.359 1.00 96.88 112 ARG A O 1
ATOM 885 N N . ARG A 1 113 ? 3.551 13.418 -7.345 1.00 97.69 113 ARG A N 1
ATOM 886 C CA . ARG A 1 113 ? 2.850 14.552 -7.964 1.00 97.69 113 ARG A CA 1
ATOM 887 C C . ARG A 1 113 ? 1.350 14.273 -8.102 1.00 97.69 113 ARG A C 1
ATOM 889 O O . ARG A 1 113 ? 0.570 15.158 -7.767 1.00 97.69 113 ARG A O 1
ATOM 896 N N . ALA A 1 114 ? 0.962 13.069 -8.525 1.00 96.94 114 ALA A N 1
ATOM 897 C CA . ALA A 1 114 ? -0.443 12.667 -8.625 1.00 96.94 114 ALA A CA 1
ATOM 898 C C . ALA A 1 114 ? -1.179 12.838 -7.288 1.00 96.94 114 ALA A C 1
ATOM 900 O O . ALA A 1 114 ? -2.263 13.411 -7.254 1.00 96.94 114 ALA A O 1
ATOM 901 N N . LEU A 1 115 ? -0.544 12.449 -6.174 1.00 96.19 115 LEU A N 1
ATOM 902 C CA . LEU A 1 115 ? -1.102 12.673 -4.837 1.00 96.19 115 LEU A CA 1
ATOM 903 C C . LEU A 1 115 ? -1.215 14.162 -4.491 1.00 96.19 115 LEU A C 1
ATOM 905 O O . LEU A 1 115 ? -2.265 14.600 -4.039 1.00 96.19 115 LEU A O 1
ATOM 909 N N . SER A 1 116 ? -0.165 14.956 -4.733 1.00 96.81 116 SER A N 1
ATOM 910 C CA . SER A 1 116 ? -0.195 16.400 -4.435 1.00 96.81 116 SER A CA 1
ATOM 911 C C . SER A 1 116 ? -1.238 17.175 -5.248 1.00 96.81 116 SER A C 1
ATOM 913 O O . SER A 1 116 ? -1.727 18.201 -4.792 1.00 96.81 116 SER A O 1
ATOM 915 N N . GLN A 1 117 ? -1.560 16.693 -6.451 1.00 96.62 117 GLN A N 1
ATOM 916 C CA . GLN A 1 117 ? -2.530 17.306 -7.363 1.00 96.62 117 GLN A CA 1
ATOM 917 C C . GLN A 1 117 ? -3.929 16.696 -7.236 1.00 96.62 117 GLN A C 1
ATOM 919 O O . GLN A 1 117 ? -4.839 17.146 -7.922 1.00 96.62 117 GLN A O 1
ATOM 924 N N . ASN A 1 118 ? -4.091 15.673 -6.389 1.00 96.38 118 ASN A N 1
ATOM 925 C CA . ASN A 1 118 ? -5.294 14.850 -6.308 1.00 96.38 118 ASN A CA 1
ATOM 926 C C . ASN A 1 118 ? -5.768 14.344 -7.694 1.00 96.38 118 ASN A C 1
ATOM 928 O O . ASN A 1 118 ? -6.961 14.309 -7.972 1.00 96.38 118 ASN A O 1
ATOM 932 N N . ASP A 1 119 ? -4.823 13.985 -8.574 1.00 97.00 119 ASP A N 1
ATOM 933 C CA . ASP A 1 119 ? -5.086 13.587 -9.964 1.00 97.00 119 ASP A CA 1
ATOM 934 C C . ASP A 1 119 ? -4.231 12.376 -10.379 1.00 97.00 119 ASP A C 1
ATOM 936 O O . ASP A 1 119 ? -3.040 12.496 -10.689 1.00 97.00 119 ASP A O 1
ATOM 940 N N . ALA A 1 120 ? -4.856 11.195 -10.439 1.00 96.19 120 ALA A N 1
ATOM 941 C CA . ALA A 1 120 ? -4.215 9.959 -10.891 1.00 96.19 120 ALA A CA 1
ATOM 942 C C . ALA A 1 120 ? -3.800 9.992 -12.374 1.00 96.19 120 ALA A C 1
ATOM 944 O O . ALA A 1 120 ? -2.826 9.337 -12.759 1.00 96.19 120 ALA A O 1
ATOM 945 N N . GLN A 1 121 ? -4.476 10.790 -13.209 1.00 96.69 121 GLN A N 1
ATOM 946 C CA . GLN A 1 121 ? -4.228 10.858 -14.654 1.00 96.69 121 GLN A CA 1
ATOM 947 C C . GLN A 1 121 ? -2.838 11.415 -14.980 1.00 96.69 121 GLN A C 1
ATOM 949 O O . GLN A 1 121 ? -2.313 11.194 -16.073 1.00 96.69 121 GLN A O 1
ATOM 954 N N . VAL A 1 122 ? -2.185 12.084 -14.023 1.00 97.44 122 VAL A N 1
ATOM 955 C CA . VAL A 1 122 ? -0.774 12.488 -14.115 1.00 97.44 122 VAL A CA 1
ATOM 956 C C . VAL A 1 122 ? 0.134 11.298 -14.451 1.00 97.44 122 VAL A C 1
ATOM 958 O O . VAL A 1 122 ? 1.077 11.456 -15.230 1.00 97.44 122 VAL A O 1
ATOM 961 N N . ILE A 1 123 ? -0.155 10.112 -13.905 1.00 97.62 123 ILE A N 1
ATOM 962 C CA . ILE A 1 123 ? 0.613 8.883 -14.150 1.00 97.62 123 ILE A CA 1
ATOM 963 C C . ILE A 1 123 ? 0.428 8.427 -15.599 1.00 97.62 123 ILE A C 1
ATOM 965 O O . ILE A 1 123 ? 1.410 8.186 -16.301 1.00 97.62 123 ILE A O 1
ATOM 969 N N . ILE A 1 124 ? -0.819 8.381 -16.068 1.00 97.75 124 ILE A N 1
ATOM 970 C CA . ILE A 1 124 ? -1.175 7.946 -17.424 1.00 97.75 124 ILE A CA 1
ATOM 971 C C . ILE A 1 124 ? -0.550 8.874 -18.467 1.00 97.75 124 ILE A C 1
ATOM 973 O O . ILE A 1 124 ? 0.197 8.424 -19.335 1.00 97.75 124 ILE A O 1
ATOM 977 N N . ARG A 1 125 ? -0.726 10.192 -18.304 1.00 98.06 125 ARG A N 1
ATOM 978 C CA . ARG A 1 125 ? -0.115 11.196 -19.189 1.00 98.06 125 ARG A CA 1
ATOM 979 C C . ARG A 1 125 ? 1.407 11.077 -19.239 1.00 98.06 125 ARG A C 1
ATOM 981 O O . ARG A 1 125 ? 2.014 11.368 -20.269 1.00 98.06 125 ARG A O 1
ATOM 988 N N . HIS A 1 126 ? 2.043 10.690 -18.133 1.00 97.56 126 HIS A N 1
ATOM 989 C CA . HIS A 1 126 ? 3.483 10.464 -18.115 1.00 97.56 126 HIS A CA 1
ATOM 990 C C . HIS A 1 126 ? 3.879 9.217 -18.912 1.00 97.56 126 HIS A C 1
ATOM 992 O O . HIS A 1 126 ? 4.813 9.305 -19.709 1.00 97.56 126 HIS A O 1
ATOM 998 N N . LEU A 1 127 ? 3.167 8.096 -18.741 1.00 97.12 127 LEU A N 1
ATOM 999 C CA . LEU A 1 127 ? 3.379 6.863 -19.511 1.00 97.12 127 LEU A CA 1
ATOM 1000 C C . LEU A 1 127 ? 3.237 7.113 -21.022 1.00 97.12 127 LEU A C 1
ATOM 1002 O O . LEU A 1 127 ? 4.107 6.717 -21.802 1.00 97.12 127 LEU A O 1
ATOM 1006 N N . ASP A 1 128 ? 2.204 7.852 -21.431 1.00 96.62 128 ASP A N 1
ATOM 1007 C CA . ASP A 1 128 ? 1.937 8.157 -22.842 1.00 96.62 128 ASP A CA 1
ATOM 1008 C C . ASP A 1 128 ? 3.046 9.007 -23.476 1.00 96.62 128 ASP A C 1
ATOM 1010 O O . ASP A 1 128 ? 3.420 8.803 -24.633 1.00 96.62 128 ASP A O 1
ATOM 1014 N N . ARG A 1 129 ? 3.638 9.924 -22.703 1.00 96.56 129 ARG A N 1
ATOM 1015 C CA . ARG A 1 129 ? 4.699 10.839 -23.158 1.00 96.56 129 ARG A CA 1
ATOM 1016 C C . ARG A 1 129 ? 6.110 10.254 -23.063 1.00 96.56 129 ARG A C 1
ATOM 1018 O O . ARG A 1 129 ? 7.077 10.942 -23.397 1.00 96.56 129 ARG A O 1
ATOM 1025 N N . MET A 1 130 ? 6.268 9.012 -22.605 1.00 95.81 130 MET A N 1
ATOM 1026 C CA . MET A 1 130 ? 7.584 8.378 -22.548 1.00 95.81 130 MET A CA 1
ATOM 1027 C C . MET A 1 130 ? 8.186 8.197 -23.943 1.00 95.81 130 MET A C 1
ATOM 1029 O O . MET A 1 130 ? 7.529 7.725 -24.871 1.00 95.81 130 MET A O 1
ATOM 1033 N N . LYS A 1 131 ? 9.486 8.492 -24.068 1.00 96.12 131 LYS A N 1
ATOM 1034 C CA . LYS A 1 131 ? 10.274 8.113 -25.250 1.00 96.12 131 LYS A CA 1
ATOM 1035 C C . LYS A 1 131 ? 10.290 6.589 -25.398 1.00 96.12 131 LYS A C 1
ATOM 1037 O O . LYS A 1 131 ? 10.314 5.885 -24.388 1.00 96.12 131 LYS A O 1
ATOM 1042 N N . LYS A 1 132 ? 10.385 6.096 -26.639 1.00 95.69 132 LYS A N 1
ATOM 1043 C CA . LYS A 1 132 ? 10.369 4.660 -26.982 1.00 95.69 132 LYS A CA 1
ATOM 1044 C C . LYS A 1 132 ? 11.260 3.811 -26.067 1.00 95.69 132 LYS A C 1
ATOM 1046 O O . LYS A 1 132 ? 10.759 2.929 -25.391 1.00 95.69 132 LYS A O 1
ATOM 1051 N N . ALA A 1 133 ? 12.535 4.173 -25.915 1.00 94.69 133 ALA A N 1
ATOM 1052 C CA . ALA A 1 133 ? 13.470 3.423 -25.071 1.00 94.69 133 ALA A CA 1
ATOM 1053 C C . ALA A 1 133 ? 13.043 3.312 -23.592 1.00 94.69 133 ALA A C 1
ATOM 1055 O O . ALA A 1 133 ? 13.329 2.309 -22.945 1.00 94.69 133 ALA A O 1
ATOM 1056 N N . ALA A 1 134 ? 12.378 4.333 -23.039 1.00 94.56 134 ALA A N 1
ATOM 1057 C CA . ALA A 1 134 ? 11.840 4.278 -21.682 1.00 94.56 134 ALA A CA 1
ATOM 1058 C C . ALA A 1 134 ? 10.583 3.404 -21.640 1.00 94.56 134 ALA A C 1
ATOM 1060 O O . ALA A 1 134 ? 10.498 2.512 -20.803 1.00 94.56 134 ALA A O 1
ATOM 1061 N N . ARG A 1 135 ? 9.656 3.607 -22.581 1.00 96.50 135 ARG A N 1
ATOM 1062 C CA . ARG A 1 135 ? 8.435 2.804 -22.713 1.00 96.50 135 ARG A CA 1
ATOM 1063 C C . ARG A 1 135 ? 8.760 1.312 -22.819 1.00 96.50 135 ARG A C 1
ATOM 1065 O O . ARG A 1 135 ? 8.234 0.527 -22.041 1.00 96.50 135 ARG A O 1
ATOM 1072 N N . ASP A 1 136 ? 9.713 0.946 -23.671 1.00 96.81 136 ASP A N 1
ATOM 1073 C CA . ASP A 1 136 ? 10.161 -0.435 -23.868 1.00 96.81 136 ASP A CA 1
ATOM 1074 C C . ASP A 1 136 ? 10.731 -1.062 -22.580 1.00 96.81 136 ASP A C 1
ATOM 1076 O O . ASP A 1 136 ? 10.694 -2.279 -22.415 1.00 96.81 136 ASP A O 1
ATOM 1080 N N . GLN A 1 137 ? 11.277 -0.270 -21.645 1.00 96.69 137 GLN A N 1
ATOM 1081 C CA . GLN A 1 137 ? 11.703 -0.784 -20.335 1.00 96.69 137 GLN A CA 1
ATOM 1082 C C . GLN A 1 137 ? 10.505 -1.130 -19.446 1.00 96.69 137 GLN A C 1
ATOM 1084 O O . GLN A 1 137 ? 10.475 -2.217 -18.878 1.00 96.69 137 GLN A O 1
ATOM 1089 N N . PHE A 1 138 ? 9.502 -0.251 -19.354 1.00 97.19 138 PHE A N 1
ATOM 1090 C CA . PHE A 1 138 ? 8.286 -0.528 -18.576 1.00 97.19 138 PHE A CA 1
ATOM 1091 C C . PHE A 1 138 ? 7.467 -1.679 -19.175 1.00 97.19 138 PHE A C 1
ATOM 1093 O O . PHE A 1 138 ? 6.906 -2.480 -18.440 1.00 97.19 138 PHE A O 1
ATOM 1100 N N . GLN A 1 139 ? 7.467 -1.807 -20.499 1.00 96.00 139 GLN A N 1
ATOM 1101 C CA . GLN A 1 139 ? 6.762 -2.860 -21.226 1.00 96.00 139 GLN A CA 1
ATOM 1102 C C . GLN A 1 139 ? 7.378 -4.252 -21.082 1.00 96.00 139 GLN A C 1
ATOM 1104 O O . GLN A 1 139 ? 6.664 -5.250 -21.190 1.00 96.00 139 GLN A O 1
ATOM 1109 N N . ARG A 1 140 ? 8.701 -4.321 -20.894 1.00 95.25 140 ARG A N 1
ATOM 1110 C CA . ARG A 1 140 ? 9.431 -5.571 -20.633 1.00 95.25 140 ARG A CA 1
ATOM 1111 C C . ARG A 1 140 ? 9.400 -5.961 -19.159 1.00 95.25 140 ARG A C 1
ATOM 1113 O O . ARG A 1 140 ? 9.461 -7.151 -18.851 1.00 95.25 140 ARG A O 1
ATOM 1120 N N . ALA A 1 141 ? 9.314 -4.975 -18.270 1.00 96.44 141 ALA A N 1
ATOM 1121 C CA . ALA A 1 141 ? 9.188 -5.204 -16.843 1.00 96.44 141 ALA A CA 1
ATOM 1122 C C . ALA A 1 141 ? 7.828 -5.825 -16.510 1.00 96.44 141 ALA A C 1
ATOM 1124 O O . ALA A 1 141 ? 6.801 -5.426 -17.062 1.00 96.44 141 ALA A O 1
ATOM 1125 N N . LYS A 1 142 ? 7.808 -6.783 -15.581 1.00 95.62 142 LYS A N 1
ATOM 1126 C CA . LYS A 1 142 ? 6.576 -7.469 -15.165 1.00 95.62 142 LYS A CA 1
ATOM 1127 C C . LYS A 1 142 ? 6.371 -7.399 -13.661 1.00 95.62 142 LYS A C 1
ATOM 1129 O O . LYS A 1 142 ? 7.330 -7.557 -12.914 1.00 95.62 142 LYS A O 1
ATOM 1134 N N . VAL A 1 143 ? 5.134 -7.200 -13.217 1.00 92.94 143 VAL A N 1
ATOM 1135 C CA . VAL A 1 143 ? 4.755 -7.088 -11.802 1.00 92.94 143 VAL A CA 1
ATOM 1136 C C . VAL A 1 143 ? 4.125 -8.389 -11.299 1.00 92.94 143 VAL A C 1
ATOM 1138 O O . VAL A 1 143 ? 3.406 -9.084 -12.020 1.00 92.94 143 VAL A O 1
ATOM 1141 N N . GLY A 1 144 ? 4.402 -8.722 -10.038 1.00 82.31 144 GLY A N 1
ATOM 1142 C CA . GLY A 1 144 ? 3.953 -9.950 -9.390 1.00 82.31 144 GLY A CA 1
ATOM 1143 C C . GLY A 1 144 ? 4.756 -11.157 -9.871 1.00 82.31 144 GLY A C 1
ATOM 1144 O O . GLY A 1 144 ? 5.961 -11.068 -10.105 1.00 82.31 144 GLY A O 1
ATOM 1145 N N . ASN A 1 145 ? 4.082 -12.287 -10.070 1.00 73.50 145 ASN A N 1
ATOM 1146 C CA . ASN A 1 145 ? 4.708 -13.517 -10.566 1.00 73.50 145 ASN A CA 1
ATOM 1147 C C . ASN A 1 145 ? 4.945 -13.509 -12.091 1.00 73.50 145 ASN A C 1
ATOM 1149 O O . ASN A 1 145 ? 5.077 -14.567 -12.694 1.00 73.50 145 ASN A O 1
ATOM 1153 N N . GLY A 1 146 ? 5.014 -12.333 -12.725 1.00 73.88 146 GLY A N 1
ATOM 1154 C CA . GLY A 1 146 ? 5.244 -12.209 -14.169 1.00 73.88 146 GLY A CA 1
ATOM 1155 C C . GLY A 1 146 ? 3.970 -12.180 -15.024 1.00 73.88 146 GLY A C 1
ATOM 1156 O O . GLY A 1 146 ? 4.049 -12.423 -16.230 1.00 73.88 146 GLY A O 1
ATOM 1157 N N . ASN A 1 147 ? 2.814 -11.874 -14.426 1.00 80.12 147 ASN A N 1
ATOM 1158 C CA . ASN A 1 147 ? 1.516 -11.934 -15.111 1.00 80.12 147 ASN A CA 1
ATOM 1159 C C . ASN A 1 147 ? 1.090 -10.610 -15.764 1.00 80.12 147 ASN A C 1
ATOM 1161 O O . ASN A 1 147 ? 0.291 -10.634 -16.692 1.00 80.12 147 ASN A O 1
ATOM 1165 N N . GLU A 1 148 ? 1.606 -9.467 -15.310 1.00 93.44 148 GLU A N 1
ATOM 1166 C CA . GLU A 1 148 ? 1.161 -8.145 -15.773 1.00 93.44 148 GLU A CA 1
ATOM 1167 C C . GLU A 1 148 ? 2.372 -7.270 -16.118 1.00 93.44 148 GLU A C 1
ATOM 1169 O O . GLU A 1 148 ? 3.350 -7.251 -15.367 1.00 93.44 148 GLU A O 1
ATOM 1174 N N . ARG A 1 149 ? 2.342 -6.565 -17.256 1.00 96.50 149 ARG A N 1
ATOM 1175 C CA . ARG A 1 149 ? 3.409 -5.624 -17.644 1.00 96.50 149 ARG A CA 1
ATOM 1176 C C . ARG A 1 149 ? 3.359 -4.399 -16.741 1.00 96.50 149 ARG A C 1
ATOM 1178 O O . ARG A 1 149 ? 2.287 -4.009 -16.288 1.00 96.50 149 ARG A O 1
ATOM 1185 N N . LEU A 1 150 ? 4.507 -3.798 -16.440 1.00 97.12 150 LEU A N 1
ATOM 1186 C CA . LEU A 1 150 ? 4.562 -2.703 -15.471 1.00 97.12 150 LEU A CA 1
ATOM 1187 C C . LEU A 1 150 ? 3.811 -1.454 -15.953 1.00 97.12 150 LEU A C 1
ATOM 1189 O O . LEU A 1 150 ? 3.205 -0.774 -15.129 1.00 97.12 150 LEU A O 1
ATOM 1193 N N . ASP A 1 151 ? 3.831 -1.141 -17.250 1.00 97.12 151 ASP A N 1
ATOM 1194 C CA . ASP A 1 151 ? 3.057 -0.021 -17.801 1.00 97.12 151 ASP A CA 1
ATOM 1195 C C . ASP A 1 151 ? 1.547 -0.252 -17.689 1.00 97.12 151 ASP A C 1
ATOM 1197 O O . ASP A 1 151 ? 0.839 0.629 -17.198 1.00 97.12 151 ASP A O 1
ATOM 1201 N N . ASP A 1 152 ? 1.081 -1.443 -18.063 1.00 96.75 152 ASP A N 1
ATOM 1202 C CA . ASP A 1 152 ? -0.325 -1.841 -17.937 1.00 96.75 152 ASP A CA 1
ATOM 1203 C C . ASP A 1 152 ? -0.760 -1.850 -16.460 1.00 96.75 152 ASP A C 1
ATOM 1205 O O . ASP A 1 152 ? -1.799 -1.290 -16.106 1.00 96.75 152 ASP A O 1
ATOM 1209 N N . TRP A 1 153 ? 0.097 -2.362 -15.569 1.00 96.81 153 TRP A N 1
ATOM 1210 C CA . TRP A 1 153 ? -0.138 -2.370 -14.125 1.00 96.81 153 TRP A CA 1
ATOM 1211 C C . TRP A 1 153 ? -0.307 -0.955 -13.568 1.00 96.81 153 TRP A C 1
ATOM 1213 O O . TRP A 1 153 ? -1.281 -0.681 -12.863 1.00 96.81 153 TRP A O 1
ATOM 1223 N N . LEU A 1 154 ? 0.610 -0.039 -13.901 1.00 97.19 154 LEU A N 1
ATOM 1224 C CA . LEU A 1 154 ? 0.549 1.363 -13.476 1.00 97.19 154 LEU A CA 1
ATOM 1225 C C . LEU A 1 154 ? -0.702 2.065 -14.019 1.00 97.19 154 LEU A C 1
ATOM 1227 O O . LEU A 1 154 ? -1.362 2.790 -13.271 1.00 97.19 154 LEU A O 1
ATOM 1231 N N . ARG A 1 155 ? -1.034 1.836 -15.295 1.00 97.69 155 ARG A N 1
ATOM 1232 C CA . ARG A 1 155 ? -2.212 2.407 -15.953 1.00 97.69 155 ARG A CA 1
ATOM 1233 C C . ARG A 1 155 ? -3.499 1.953 -15.274 1.00 97.69 155 ARG A C 1
ATOM 1235 O O . ARG A 1 155 ? -4.261 2.803 -14.830 1.00 97.69 155 ARG A O 1
ATOM 1242 N N . ALA A 1 156 ? -3.687 0.648 -15.089 1.00 96.12 156 ALA A N 1
ATOM 1243 C CA . ALA A 1 156 ? -4.897 0.097 -14.483 1.00 96.12 156 ALA A CA 1
ATOM 1244 C C . ALA A 1 156 ? -5.167 0.665 -13.075 1.00 96.12 156 ALA A C 1
ATOM 1246 O O . ALA A 1 156 ? -6.312 0.928 -12.711 1.00 96.12 156 ALA A O 1
ATOM 1247 N N . ARG A 1 157 ? -4.112 0.903 -12.277 1.00 95.75 157 ARG A N 1
ATOM 1248 C CA . ARG A 1 157 ? -4.254 1.484 -10.927 1.00 95.75 157 ARG A CA 1
ATOM 1249 C C . ARG A 1 157 ? -4.541 2.984 -10.969 1.00 95.75 157 ARG A C 1
ATOM 1251 O O . ARG A 1 157 ? -5.215 3.487 -10.078 1.00 95.75 157 ARG A O 1
ATOM 1258 N N . ALA A 1 158 ? -4.048 3.694 -11.979 1.00 96.25 158 ALA A N 1
ATOM 1259 C CA . ALA A 1 158 ? -4.359 5.106 -12.174 1.00 96.25 158 ALA A CA 1
ATOM 1260 C C . ALA A 1 158 ? -5.771 5.329 -12.752 1.00 96.25 158 ALA A C 1
ATOM 1262 O O . ALA A 1 158 ? -6.405 6.326 -12.420 1.00 96.25 158 ALA A O 1
ATOM 1263 N N . GLU A 1 159 ? -6.271 4.409 -13.582 1.00 96.81 159 GLU A N 1
ATOM 1264 C CA . GLU A 1 159 ? -7.629 4.453 -14.147 1.00 96.81 159 GLU A CA 1
ATOM 1265 C C . GLU A 1 159 ? -8.700 4.096 -13.111 1.00 96.81 159 GLU A C 1
ATOM 1267 O O . GLU A 1 159 ? -9.778 4.684 -13.114 1.00 96.81 159 GLU A O 1
ATOM 1272 N N . ASN A 1 160 ? -8.402 3.167 -12.197 1.00 96.31 160 ASN A N 1
ATOM 1273 C CA . ASN A 1 160 ? -9.322 2.746 -11.145 1.00 96.31 160 ASN A CA 1
ATOM 1274 C C . ASN A 1 160 ? -8.647 2.744 -9.767 1.00 96.31 160 ASN A C 1
ATOM 1276 O O . ASN A 1 160 ? -8.239 1.699 -9.249 1.00 96.31 160 ASN A O 1
ATOM 1280 N N . VAL A 1 161 ? -8.592 3.920 -9.135 1.00 96.31 161 VAL A N 1
ATOM 1281 C CA . VAL A 1 161 ? -8.026 4.069 -7.784 1.00 96.31 161 VAL A CA 1
ATOM 1282 C C . VAL A 1 161 ? -8.823 3.306 -6.723 1.00 96.31 161 VAL A C 1
ATOM 1284 O O . VAL A 1 161 ? -8.242 2.835 -5.751 1.00 96.31 161 VAL A O 1
ATOM 1287 N N . GLN A 1 162 ? -10.133 3.105 -6.911 1.00 95.25 162 GLN A N 1
ATOM 1288 C CA . GLN A 1 162 ? -10.972 2.332 -5.982 1.00 95.25 162 GLN A CA 1
ATOM 1289 C C . GLN A 1 162 ? -10.633 0.834 -5.992 1.00 95.25 162 GLN A C 1
ATOM 1291 O O . GLN A 1 162 ? -10.857 0.133 -5.005 1.00 95.25 162 GLN A O 1
ATOM 1296 N N . GLY A 1 163 ? -10.008 0.340 -7.066 1.00 94.25 163 GLY A N 1
ATOM 1297 C CA . GLY A 1 163 ? -9.507 -1.032 -7.155 1.00 94.25 163 GLY A CA 1
ATOM 1298 C C . GLY A 1 163 ? -8.422 -1.371 -6.123 1.00 94.25 163 GLY A C 1
ATOM 1299 O O . GLY A 1 163 ? -8.130 -2.550 -5.903 1.00 94.25 163 GLY A O 1
ATOM 1300 N N . ILE A 1 164 ? -7.844 -0.368 -5.447 1.00 95.69 164 ILE A N 1
ATOM 1301 C CA . ILE A 1 164 ? -6.796 -0.555 -4.438 1.00 95.69 164 ILE A CA 1
ATOM 1302 C C . ILE A 1 164 ? -7.229 -1.468 -3.287 1.00 95.69 164 ILE A C 1
ATOM 1304 O O . ILE A 1 164 ? -6.418 -2.250 -2.793 1.00 95.69 164 ILE A O 1
ATOM 1308 N N . TRP A 1 165 ? -8.503 -1.450 -2.890 1.00 95.12 165 TRP A N 1
ATOM 1309 C CA . TRP A 1 165 ? -8.985 -2.246 -1.755 1.00 95.12 165 TRP A CA 1
ATOM 1310 C C . TRP A 1 165 ? -8.882 -3.750 -2.014 1.00 95.12 165 TRP A C 1
ATOM 1312 O O . TRP A 1 165 ? -8.490 -4.502 -1.119 1.00 95.12 165 TRP A O 1
ATOM 1322 N N . ASN A 1 166 ? -9.107 -4.173 -3.260 1.00 93.50 166 ASN A N 1
ATOM 1323 C CA . ASN A 1 166 ? -8.933 -5.562 -3.680 1.00 93.50 166 ASN A CA 1
ATOM 1324 C C . ASN A 1 166 ? -7.454 -5.974 -3.649 1.00 93.50 166 ASN A C 1
ATOM 1326 O O . ASN A 1 166 ? -7.121 -7.056 -3.170 1.00 93.50 166 ASN A O 1
ATOM 1330 N N . LEU A 1 167 ? -6.547 -5.093 -4.086 1.00 91.88 167 LEU A N 1
ATOM 1331 C CA . LEU A 1 167 ? -5.099 -5.354 -4.075 1.00 91.88 167 LEU A CA 1
ATOM 1332 C C . LEU A 1 167 ? -4.532 -5.442 -2.655 1.00 91.88 167 LEU A C 1
ATOM 1334 O O . LEU A 1 167 ? -3.671 -6.280 -2.364 1.00 91.88 167 LEU A O 1
ATOM 1338 N N . LEU A 1 168 ? -5.035 -4.588 -1.765 1.00 95.00 168 LEU A N 1
ATOM 1339 C CA . LEU A 1 168 ? -4.705 -4.622 -0.346 1.00 95.00 168 LEU A CA 1
ATOM 1340 C C . LEU A 1 168 ? -5.392 -5.784 0.388 1.00 95.00 168 LEU A C 1
ATOM 1342 O O . LEU A 1 168 ? -5.019 -6.065 1.524 1.00 95.00 168 LEU A O 1
ATOM 1346 N N . GLN A 1 169 ? -6.338 -6.481 -0.254 1.00 93.88 169 GLN A N 1
ATOM 1347 C CA . GLN A 1 169 ? -7.165 -7.536 0.345 1.00 93.88 169 GLN A CA 1
ATOM 1348 C C . GLN A 1 169 ? -7.932 -7.030 1.577 1.00 93.88 169 GLN A C 1
ATOM 1350 O O . GLN A 1 169 ? -8.041 -7.706 2.601 1.00 93.88 169 GLN A O 1
ATOM 1355 N N . VAL A 1 170 ? -8.445 -5.800 1.493 1.00 92.69 170 VAL A N 1
ATOM 1356 C CA . VAL A 1 170 ? -9.173 -5.144 2.580 1.00 92.69 170 VAL A CA 1
ATOM 1357 C C . VAL A 1 170 ? -10.667 -5.229 2.313 1.00 92.69 170 VAL A C 1
ATOM 1359 O O . VAL A 1 170 ? -11.178 -4.655 1.357 1.00 92.69 170 VAL A O 1
ATOM 1362 N N . ASN A 1 171 ? -11.384 -5.907 3.208 1.00 89.00 171 ASN A N 1
ATOM 1363 C CA . ASN A 1 171 ? -12.838 -5.936 3.174 1.00 89.00 171 ASN A CA 1
ATOM 1364 C C . ASN A 1 171 ? -13.409 -4.624 3.739 1.00 89.00 171 ASN A C 1
ATOM 1366 O O . ASN A 1 171 ? -13.307 -4.360 4.943 1.00 89.00 171 ASN A O 1
ATOM 1370 N N . GLN A 1 172 ? -14.040 -3.829 2.874 1.00 86.25 172 GLN A N 1
ATOM 1371 C CA . GLN A 1 172 ? -14.671 -2.560 3.239 1.00 86.25 172 GLN A CA 1
ATOM 1372 C C . GLN A 1 172 ? -15.882 -2.721 4.167 1.00 86.25 172 GLN A C 1
ATOM 1374 O O . GLN A 1 172 ? -16.290 -1.736 4.776 1.00 86.25 172 GLN A O 1
ATOM 1379 N N . ASN A 1 173 ? -16.433 -3.927 4.330 1.00 85.00 173 ASN A N 1
ATOM 1380 C CA . ASN A 1 173 ? -17.506 -4.210 5.290 1.00 85.00 173 ASN A CA 1
ATOM 1381 C C . ASN A 1 173 ? -16.970 -4.404 6.718 1.00 85.00 173 ASN A C 1
ATOM 1383 O O . ASN A 1 173 ? -17.710 -4.276 7.686 1.00 85.00 173 ASN A O 1
ATOM 1387 N N . GLN A 1 174 ? -15.670 -4.672 6.877 1.00 83.94 174 GLN A N 1
ATOM 1388 C CA . GLN A 1 174 ? -15.016 -4.826 8.179 1.00 83.94 174 GLN A CA 1
ATOM 1389 C C . GLN A 1 174 ? -14.380 -3.506 8.629 1.00 83.94 174 GLN A C 1
ATOM 1391 O O . GLN A 1 174 ? -13.151 -3.404 8.773 1.00 83.94 174 GLN A O 1
ATOM 1396 N N . ARG A 1 175 ? -15.215 -2.476 8.795 1.00 84.19 175 ARG A N 1
ATOM 1397 C CA . ARG A 1 175 ? -14.785 -1.143 9.238 1.00 84.19 175 ARG A CA 1
ATOM 1398 C C . ARG A 1 175 ? -14.614 -1.124 10.758 1.00 84.19 175 ARG A C 1
ATOM 1400 O O . ARG A 1 175 ? -15.403 -1.760 11.454 1.00 84.19 175 ARG A O 1
ATOM 1407 N N . PRO A 1 176 ? -13.606 -0.413 11.291 1.00 88.12 176 PRO A N 1
ATOM 1408 C CA . PRO A 1 176 ? -13.577 -0.130 12.717 1.00 88.12 176 PRO A CA 1
ATOM 1409 C C . PRO A 1 176 ? -14.799 0.720 13.083 1.00 88.12 176 PRO A C 1
ATOM 1411 O O . PRO A 1 176 ? -15.143 1.651 12.356 1.00 88.12 176 PRO A O 1
ATOM 1414 N N . VAL A 1 177 ? -15.442 0.386 14.200 1.00 87.81 177 VAL A N 1
ATOM 1415 C CA . VAL A 1 177 ? -16.599 1.115 14.729 1.00 87.81 177 VAL A CA 1
ATOM 1416 C C . VAL A 1 177 ? -16.308 1.506 16.169 1.00 87.81 177 VAL A C 1
ATOM 1418 O O . VAL A 1 177 ? -15.844 0.673 16.948 1.00 87.81 177 VAL A O 1
ATOM 1421 N N . LEU A 1 178 ? -16.589 2.757 16.527 1.00 85.88 178 LEU A N 1
ATOM 1422 C CA . LEU A 1 178 ? -16.476 3.246 17.899 1.00 85.88 178 LEU A CA 1
ATOM 1423 C C . LEU A 1 178 ? -17.665 4.152 18.212 1.00 85.88 178 LEU A C 1
ATOM 1425 O O . LEU A 1 178 ? -17.858 5.161 17.541 1.00 85.88 178 LEU A O 1
ATOM 1429 N N . GLY A 1 179 ? -18.483 3.777 19.199 1.00 82.25 179 GLY A N 1
ATOM 1430 C CA . GLY A 1 179 ? -19.659 4.568 19.590 1.00 82.25 179 GLY A CA 1
ATOM 1431 C C . GLY A 1 179 ? -20.653 4.822 18.448 1.00 82.25 179 GLY A C 1
ATOM 1432 O O . GLY A 1 179 ? -21.236 5.898 18.379 1.00 82.25 179 GLY A O 1
ATOM 1433 N N . GLY A 1 180 ? -20.783 3.873 17.510 1.00 83.56 180 GLY A N 1
ATOM 1434 C CA . GLY A 1 180 ? -21.621 4.000 16.309 1.00 83.56 180 GLY A CA 1
ATOM 1435 C C . GLY A 1 180 ? -20.973 4.742 15.131 1.00 83.56 180 GLY A C 1
ATOM 1436 O O . GLY A 1 180 ? -21.518 4.718 14.032 1.00 83.56 180 GLY A O 1
ATOM 1437 N N . ILE A 1 181 ? -19.794 5.341 15.318 1.00 88.06 181 ILE A N 1
ATOM 1438 C CA . ILE A 1 181 ? -19.083 6.089 14.275 1.00 88.06 181 ILE A CA 1
ATOM 1439 C C . ILE A 1 181 ? -18.254 5.142 13.413 1.00 88.06 181 ILE A C 1
ATOM 1441 O O . ILE A 1 181 ? -17.604 4.227 13.924 1.00 88.06 181 ILE A O 1
ATOM 1445 N N . GLN A 1 182 ? -18.260 5.387 12.103 1.00 89.62 182 GLN A N 1
ATOM 1446 C CA . GLN A 1 182 ? -17.504 4.635 11.107 1.00 89.62 182 GLN A CA 1
ATOM 1447 C C . GLN A 1 182 ? -16.681 5.585 10.230 1.00 89.62 182 GLN A C 1
ATOM 1449 O O . GLN A 1 182 ? -17.110 6.714 9.999 1.00 89.62 182 GLN A O 1
ATOM 1454 N N . PRO A 1 183 ? -15.523 5.143 9.714 1.00 91.31 183 PRO A N 1
ATOM 1455 C CA . PRO A 1 183 ? -14.744 5.931 8.775 1.00 91.31 183 PRO A CA 1
ATOM 1456 C C . PRO A 1 183 ? -15.335 5.861 7.359 1.00 91.31 183 PRO A C 1
ATOM 1458 O O . PRO A 1 183 ? -15.961 4.868 6.967 1.00 91.31 183 PRO A O 1
ATOM 1461 N N . GLU A 1 184 ? -15.060 6.895 6.570 1.00 90.62 184 GLU A N 1
ATOM 1462 C CA . GLU A 1 184 ? -15.468 6.986 5.170 1.00 90.62 184 GLU A CA 1
ATOM 1463 C C . GLU A 1 184 ? -14.408 6.420 4.216 1.00 90.62 184 GLU A C 1
ATOM 1465 O O . GLU A 1 184 ? -13.200 6.567 4.417 1.00 90.62 184 GLU A O 1
ATOM 1470 N N . TRP A 1 185 ? -14.872 5.796 3.133 1.00 91.25 185 TRP A N 1
ATOM 1471 C CA . TRP A 1 185 ? -14.027 5.329 2.032 1.00 91.25 185 TRP A CA 1
ATOM 1472 C C . TRP A 1 185 ? -14.063 6.350 0.904 1.00 91.25 185 TRP A C 1
ATOM 1474 O O . TRP A 1 185 ? -14.827 6.215 -0.049 1.00 91.25 185 TRP A O 1
ATOM 1484 N N . THR A 1 186 ? -13.264 7.402 1.038 1.00 94.06 186 THR A N 1
ATOM 1485 C CA . THR A 1 186 ? -13.233 8.485 0.054 1.00 94.06 186 THR A CA 1
ATOM 1486 C C . THR A 1 186 ? -12.348 8.137 -1.141 1.00 94.06 186 THR A C 1
ATOM 1488 O O . THR A 1 186 ? -11.421 7.325 -1.053 1.00 94.06 186 THR A O 1
ATOM 1491 N N . GLU A 1 187 ? -12.600 8.785 -2.276 1.00 94.38 187 GLU A N 1
ATOM 1492 C CA . GLU A 1 187 ? -11.738 8.672 -3.456 1.00 94.38 187 GLU A CA 1
ATOM 1493 C C . GLU A 1 187 ? -10.330 9.219 -3.195 1.00 94.38 187 GLU A C 1
ATOM 1495 O O . GLU A 1 187 ? -9.347 8.612 -3.611 1.00 94.38 187 GLU A O 1
ATOM 1500 N N . THR A 1 188 ? -10.205 10.288 -2.405 1.00 95.75 188 THR A N 1
ATOM 1501 C CA . THR A 1 188 ? -8.907 10.821 -1.964 1.00 95.75 188 THR A CA 1
ATOM 1502 C C . THR A 1 188 ? -8.111 9.791 -1.162 1.00 95.75 188 THR A C 1
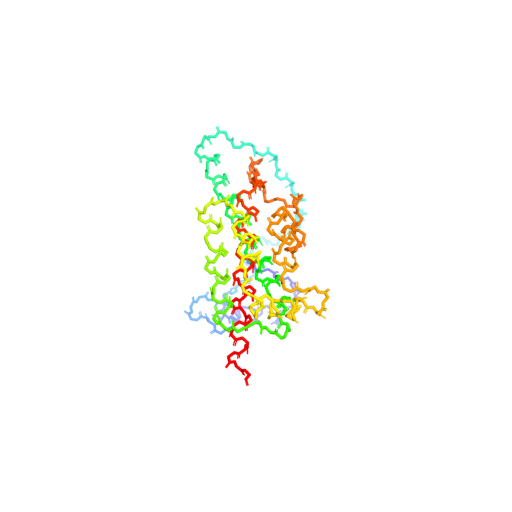ATOM 1504 O O . THR A 1 188 ? -6.909 9.640 -1.375 1.00 95.75 188 THR A O 1
ATOM 1507 N N . LEU A 1 189 ? -8.767 9.034 -0.273 1.00 96.38 189 LEU A N 1
ATOM 1508 C CA . LEU A 1 189 ? -8.118 7.949 0.464 1.00 96.38 189 LEU A CA 1
ATOM 1509 C C . LEU A 1 189 ? -7.684 6.819 -0.482 1.00 96.38 189 LEU A C 1
ATOM 1511 O O . LEU A 1 189 ? -6.583 6.283 -0.339 1.00 96.38 189 LEU A O 1
ATOM 1515 N N . ALA A 1 190 ? -8.520 6.476 -1.465 1.00 97.25 190 ALA A N 1
ATOM 1516 C CA . ALA A 1 190 ? -8.189 5.481 -2.484 1.00 97.25 190 ALA A CA 1
ATOM 1517 C C . ALA A 1 190 ? -6.967 5.905 -3.315 1.00 97.25 190 ALA A C 1
ATOM 1519 O O . ALA A 1 190 ? -6.036 5.117 -3.502 1.00 97.25 190 ALA A O 1
ATOM 1520 N N . LEU A 1 191 ? -6.922 7.168 -3.746 1.00 98.00 191 LEU A N 1
ATOM 1521 C CA . LEU A 1 191 ? -5.783 7.751 -4.449 1.00 98.00 191 LEU A CA 1
ATOM 1522 C C . LEU A 1 191 ? -4.517 7.734 -3.585 1.00 98.00 191 LEU A C 1
ATOM 1524 O O . LEU A 1 191 ? -3.462 7.315 -4.063 1.00 98.00 191 LEU A O 1
ATOM 1528 N N . GLU A 1 192 ? -4.617 8.143 -2.315 1.00 98.06 192 GLU A N 1
ATOM 1529 C CA . GLU A 1 192 ? -3.500 8.138 -1.364 1.00 98.06 192 GLU A CA 1
ATOM 1530 C C . GLU A 1 192 ? -2.859 6.748 -1.284 1.00 98.06 192 GLU A C 1
ATOM 1532 O O . GLU A 1 192 ? -1.652 6.599 -1.499 1.00 98.06 192 GLU A O 1
ATOM 1537 N N . TYR A 1 193 ? -3.659 5.711 -1.027 1.00 98.19 193 TYR A N 1
ATOM 1538 C CA . TYR A 1 193 ? -3.147 4.347 -0.894 1.00 98.19 193 TYR A CA 1
ATOM 1539 C C . TYR A 1 193 ? -2.705 3.736 -2.220 1.00 98.19 193 TYR A C 1
ATOM 1541 O O . TYR A 1 193 ? -1.743 2.964 -2.231 1.00 98.19 193 TYR A O 1
ATOM 1549 N N . THR A 1 194 ? -3.324 4.126 -3.335 1.00 98.25 194 THR A N 1
ATOM 1550 C CA . THR A 1 194 ? -2.853 3.756 -4.672 1.00 98.25 194 THR A CA 1
ATOM 1551 C C . THR A 1 194 ? -1.448 4.299 -4.896 1.00 98.25 194 THR A C 1
ATOM 1553 O O . THR A 1 194 ? -0.520 3.523 -5.112 1.00 98.25 194 THR A O 1
ATOM 1556 N N . VAL A 1 195 ? -1.241 5.610 -4.744 1.00 98.06 195 VAL A N 1
ATOM 1557 C CA . VAL A 1 195 ? 0.072 6.248 -4.926 1.00 98.06 195 VAL A CA 1
ATOM 1558 C C . VAL A 1 195 ? 1.115 5.671 -3.972 1.00 98.06 195 VAL A C 1
ATOM 1560 O O . VAL A 1 195 ? 2.241 5.398 -4.393 1.00 98.06 195 VAL A O 1
ATOM 1563 N N . ARG A 1 196 ? 0.760 5.449 -2.699 1.00 98.19 196 ARG A N 1
ATOM 1564 C CA . ARG A 1 196 ? 1.675 4.848 -1.718 1.00 98.19 196 ARG A CA 1
ATOM 1565 C C . ARG A 1 196 ? 2.066 3.423 -2.112 1.00 98.19 196 ARG A C 1
ATOM 1567 O O . ARG A 1 196 ? 3.232 3.073 -1.949 1.00 98.19 196 ARG A O 1
ATOM 1574 N N . LEU A 1 197 ? 1.152 2.621 -2.663 1.00 97.88 197 LEU A N 1
ATOM 1575 C CA . LEU A 1 197 ? 1.486 1.300 -3.203 1.00 97.88 197 LEU A CA 1
ATOM 1576 C C . LEU A 1 197 ? 2.464 1.419 -4.374 1.00 97.88 197 LEU A C 1
ATOM 1578 O O . LEU A 1 197 ? 3.513 0.774 -4.344 1.00 97.88 197 LEU A O 1
ATOM 1582 N N . LEU A 1 198 ? 2.161 2.269 -5.360 1.00 97.31 198 LEU A N 1
ATOM 1583 C CA . LEU A 1 198 ? 3.021 2.468 -6.529 1.00 97.31 198 LEU A CA 1
ATOM 1584 C C . LEU A 1 198 ? 4.435 2.899 -6.112 1.00 97.31 198 LEU A C 1
ATOM 1586 O O . LEU A 1 198 ? 5.413 2.263 -6.501 1.00 97.31 198 LEU A O 1
ATOM 1590 N N . ASP A 1 199 ? 4.559 3.933 -5.272 1.00 97.44 199 ASP A N 1
ATOM 1591 C CA . ASP A 1 199 ? 5.861 4.444 -4.823 1.00 97.44 199 ASP A CA 1
ATOM 1592 C C . ASP A 1 199 ? 6.684 3.369 -4.105 1.00 97.44 199 ASP A C 1
ATOM 1594 O O . ASP A 1 199 ? 7.875 3.218 -4.379 1.00 97.44 199 ASP A O 1
ATOM 1598 N N . ARG A 1 200 ? 6.055 2.588 -3.218 1.00 97.31 200 ARG A N 1
ATOM 1599 C CA . ARG A 1 200 ? 6.746 1.561 -2.427 1.00 97.31 200 ARG A CA 1
ATOM 1600 C C . ARG A 1 200 ? 7.156 0.350 -3.256 1.00 97.31 200 ARG A C 1
ATOM 1602 O O . ARG A 1 200 ? 8.256 -0.156 -3.049 1.00 97.31 200 ARG A O 1
ATOM 1609 N N . VAL A 1 201 ? 6.328 -0.089 -4.205 1.00 96.62 201 VAL A N 1
ATOM 1610 C CA . VAL A 1 201 ? 6.680 -1.180 -5.130 1.00 96.62 201 VAL A CA 1
ATOM 1611 C C . VAL A 1 201 ? 7.851 -0.767 -6.025 1.00 96.62 201 VAL A C 1
ATOM 1613 O O . VAL A 1 201 ? 8.819 -1.515 -6.157 1.00 96.62 201 VAL A O 1
ATOM 1616 N N . LEU A 1 202 ? 7.822 0.452 -6.571 1.00 96.94 202 LEU A N 1
ATOM 1617 C CA . LEU A 1 202 ? 8.926 0.981 -7.376 1.00 96.94 202 LEU A CA 1
ATOM 1618 C C . LEU A 1 202 ? 10.196 1.173 -6.533 1.00 96.94 202 LEU A C 1
ATOM 1620 O O . LEU A 1 202 ? 11.285 0.831 -6.984 1.00 96.94 202 LEU A O 1
ATOM 1624 N N . GLN A 1 203 ? 10.073 1.674 -5.298 1.00 96.69 203 GLN A N 1
ATOM 1625 C CA . GLN A 1 203 ? 11.196 1.806 -4.365 1.00 96.69 203 GLN A CA 1
ATOM 1626 C C . GLN A 1 203 ? 11.831 0.450 -4.039 1.00 96.69 203 GLN A C 1
ATOM 1628 O O . GLN A 1 203 ? 13.054 0.354 -3.960 1.00 96.69 203 GLN A O 1
ATOM 1633 N N . LYS A 1 204 ? 11.012 -0.585 -3.825 1.00 95.75 204 LYS A N 1
ATOM 1634 C CA . LYS A 1 204 ? 11.486 -1.947 -3.569 1.00 95.75 204 LYS A CA 1
ATOM 1635 C C . LYS A 1 204 ? 12.316 -2.458 -4.748 1.00 95.75 204 LYS A C 1
ATOM 1637 O O . LYS A 1 204 ? 13.458 -2.849 -4.539 1.00 95.75 204 LYS A O 1
ATOM 1642 N N . ALA A 1 205 ? 11.803 -2.326 -5.973 1.00 95.00 205 ALA A N 1
ATOM 1643 C CA . ALA A 1 205 ? 12.522 -2.734 -7.180 1.00 95.00 205 ALA A CA 1
ATOM 1644 C C . ALA A 1 205 ? 13.868 -2.006 -7.361 1.00 95.00 205 ALA A C 1
ATOM 1646 O O . ALA A 1 205 ? 14.848 -2.626 -7.757 1.00 95.00 205 ALA A O 1
ATOM 1647 N N . GLN A 1 206 ? 13.951 -0.715 -7.010 1.00 93.94 206 GLN A N 1
ATOM 1648 C CA . GLN A 1 206 ? 15.221 0.031 -7.036 1.00 93.94 206 GLN A CA 1
ATOM 1649 C C . GLN A 1 206 ? 16.271 -0.533 -6.074 1.00 93.94 206 GLN A C 1
ATOM 1651 O O . GLN A 1 206 ? 17.459 -0.543 -6.389 1.00 93.94 206 GLN A O 1
ATOM 1656 N N . LYS A 1 207 ? 15.841 -0.960 -4.881 1.00 92.19 207 LYS A N 1
ATOM 1657 C CA . LYS A 1 207 ? 16.744 -1.513 -3.866 1.00 92.19 207 LYS A CA 1
ATOM 1658 C C . LYS A 1 207 ? 17.222 -2.904 -4.258 1.00 92.19 207 LYS A C 1
ATOM 1660 O O . LYS A 1 207 ? 18.403 -3.185 -4.124 1.00 92.19 207 LYS A O 1
ATOM 1665 N N . GLU A 1 208 ? 16.318 -3.739 -4.760 1.00 90.00 208 GLU A N 1
ATOM 1666 C CA . GLU A 1 208 ? 16.643 -5.097 -5.208 1.00 90.00 208 GLU A CA 1
ATOM 1667 C C . GLU A 1 208 ? 17.629 -5.073 -6.383 1.00 90.00 208 GLU A C 1
ATOM 1669 O O . GLU A 1 208 ? 18.642 -5.752 -6.317 1.00 90.00 208 GLU A O 1
ATOM 1674 N N . ALA A 1 209 ? 17.428 -4.193 -7.371 1.00 80.25 209 ALA A N 1
ATOM 1675 C CA . ALA A 1 209 ? 18.332 -4.046 -8.517 1.00 80.25 209 ALA A CA 1
ATOM 1676 C C . ALA A 1 209 ? 19.714 -3.449 -8.180 1.00 80.25 209 ALA A C 1
ATOM 1678 O O . ALA A 1 209 ? 20.591 -3.432 -9.034 1.00 80.25 209 ALA A O 1
ATOM 1679 N N . THR A 1 210 ? 19.894 -2.880 -6.983 1.00 74.81 210 THR A N 1
ATOM 1680 C CA . THR A 1 210 ? 21.203 -2.377 -6.520 1.00 74.81 210 THR A CA 1
ATOM 1681 C C . THR A 1 210 ? 22.002 -3.457 -5.782 1.00 74.81 210 THR A C 1
ATOM 1683 O O . THR A 1 210 ? 23.210 -3.321 -5.625 1.00 74.81 210 THR A O 1
ATOM 1686 N N . ASN A 1 211 ? 21.324 -4.502 -5.301 1.00 62.56 211 ASN A N 1
ATOM 1687 C CA . ASN A 1 211 ? 21.917 -5.586 -4.519 1.00 62.56 211 ASN A CA 1
ATOM 1688 C C . ASN A 1 211 ? 22.227 -6.839 -5.366 1.00 62.56 211 ASN A C 1
ATOM 1690 O O . ASN A 1 211 ? 22.704 -7.826 -4.808 1.00 62.56 211 ASN A O 1
ATOM 1694 N N . GLU A 1 212 ? 21.921 -6.801 -6.665 1.00 49.97 212 GLU A N 1
ATOM 1695 C CA . GLU A 1 212 ? 22.326 -7.775 -7.692 1.00 49.97 212 GLU A CA 1
ATOM 1696 C C . GLU A 1 212 ? 23.517 -7.222 -8.484 1.00 49.97 212 GLU A C 1
ATOM 1698 O O . GLU A 1 212 ? 24.430 -8.021 -8.788 1.00 49.97 212 GLU A O 1
#

Secondary structure (DSSP, 8-state):
---------HHHHHHHHHHHHH-SSS-GGGT-S---SS---SS----PPPPP-PPPPP----SHHHHHHHHHHHHHHHHHHHHHHHHHHHHH--EESPPPHHHHHHHHHHHHHHHHTT-THHHHHHHHT--HHHHHHHHH-EETTTTEEHHHHHHHHHH-GGGHHHHHT--TTS---BTTB-----HHHHHHHHHHHHHHHHHHHHHHTT--

Foldseek 3Di:
DDDDDDPDDPVVLVVVVVCQVVFDDDPVVVPPRHDDDCPPPDPDDDDDPPPDPDDPDQFADDDPVVVVVQQVVLVVVVVVLLVVLLVVLLVQKDKDQAQDLVLLVVLLVQLVVCLVVVALCSNVVVLVPDDPVSVVSQQPIAMGPRPHGNSRVSVVCSVCLVCLCVSSVHDPVPGDADSNDTHDDDSSVSSVSSSSSSNSNSVVNSVVVVVD

Sequence (212 aa):
GSVFVYPAQDDLLERLQSLETSGIGERRAEGFGRIAVNWHRAAEITPVEKPAPSKPLPFTLQSDDSVRLAQRMVERMLRQKLDRALIAAVNRSKIQNPPSNAQLSRMRIVARRALSQNDAQVIIRHLDRMKKAARDQFQRAKVGNGNERLDDWLRARAENVQGIWNLLQVNQNQRPVLGGIQPEWTETLALEYTVRLLDRVLQKAQKEATNE

pLDDT: mean 89.56, std 9.21, range [49.97, 98.25]

Radius of gyration: 28.98 Å; chains: 1; bounding box: 48×50×82 Å